Protein AF-A0A537CEQ5-F1 (afdb_monomer_lite)

Foldseek 3Di:
DDLCVPQDQWDQWDWEAFLQQKIKIKIWRQDDPVQSDFIWIWMWIGHHPPPDTDHIATAFTEDDPPGLHPQWHAAQAALQQQAGEHFHKEKYAQRAPDPQGRKMKIKTKIANFFQSVVDPVADSRRHNRGQWMFIWMWMDSPNRNDIDRIDTPDDTAHKHDWEWEAARHQRKIKIKTWTQVVPPVNQWIFIKIWIDNDSPPHTDIDTQDPDTARPVLDPVSDDPPPVPDDSVRGYHAWPFWYWYHYPQKIKTWTWGVPCVVVPDPDTDIDIGIDGD

Structure (mmCIF, N/CA/C/O backbone):
data_AF-A0A537CEQ5-F1
#
_entry.id   AF-A0A537CEQ5-F1
#
loop_
_atom_site.group_PDB
_atom_site.id
_atom_site.type_symbol
_atom_site.label_atom_id
_atom_site.label_alt_id
_atom_site.label_comp_id
_atom_site.label_asym_id
_atom_site.label_entity_id
_atom_site.label_seq_id
_atom_site.pdbx_PDB_ins_code
_atom_site.Cartn_x
_atom_site.Cartn_y
_atom_site.Cartn_z
_atom_site.occupancy
_atom_site.B_iso_or_equiv
_atom_site.auth_seq_id
_atom_site.auth_comp_id
_atom_site.auth_asym_id
_atom_site.auth_atom_id
_atom_site.pdbx_PDB_model_num
ATOM 1 N N . MET A 1 1 ? -19.804 18.584 8.313 1.00 72.69 1 MET A N 1
ATOM 2 C CA . MET A 1 1 ? -18.462 18.454 8.918 1.00 72.69 1 MET A CA 1
ATOM 3 C C . MET A 1 1 ? -17.566 17.787 7.891 1.00 72.69 1 MET A C 1
ATOM 5 O O . MET A 1 1 ? -18.024 16.829 7.283 1.00 72.69 1 MET A O 1
ATOM 9 N N . ALA A 1 2 ? -16.357 18.295 7.659 1.00 88.44 2 ALA A N 1
ATOM 10 C CA . ALA A 1 2 ? -15.367 17.596 6.839 1.00 88.44 2 ALA A CA 1
ATOM 11 C C . ALA A 1 2 ? -14.623 16.564 7.705 1.00 88.44 2 ALA A C 1
ATOM 13 O O . ALA A 1 2 ? -14.283 16.866 8.848 1.00 88.44 2 ALA A O 1
ATOM 14 N N . LEU A 1 3 ? -14.375 15.354 7.185 1.00 92.06 3 LEU A N 1
ATOM 15 C CA . LEU A 1 3 ? -13.620 14.316 7.909 1.00 92.06 3 LEU A CA 1
ATOM 16 C C . LEU A 1 3 ? -12.155 14.721 8.132 1.00 92.06 3 LEU A C 1
ATOM 18 O O . LEU A 1 3 ? -11.559 14.356 9.138 1.00 92.06 3 LEU A O 1
ATOM 22 N N . SER A 1 4 ? -11.603 15.528 7.235 1.00 92.50 4 SER A N 1
ATOM 23 C CA . SER A 1 4 ? -10.240 16.054 7.300 1.00 92.50 4 SER A CA 1
ATOM 24 C C . SER A 1 4 ? -10.013 17.114 8.384 1.00 92.50 4 SER A C 1
ATOM 26 O O . SER A 1 4 ? -8.874 17.479 8.653 1.00 92.50 4 SER A O 1
ATOM 28 N N . ASP A 1 5 ? -11.075 17.591 9.040 1.00 90.06 5 ASP A N 1
ATOM 29 C CA . ASP A 1 5 ? -11.011 18.699 9.997 1.00 90.06 5 ASP A CA 1
ATOM 30 C C . ASP A 1 5 ? -10.380 19.966 9.389 1.00 90.06 5 ASP A C 1
ATOM 32 O O . ASP A 1 5 ? -10.958 20.566 8.482 1.00 90.06 5 ASP A O 1
ATOM 36 N N . THR A 1 6 ? -9.198 20.352 9.868 1.00 90.69 6 THR A N 1
ATOM 37 C CA . THR A 1 6 ? -8.430 21.523 9.445 1.00 90.69 6 THR A CA 1
ATOM 38 C C . THR A 1 6 ? -7.381 21.212 8.379 1.00 90.69 6 THR A C 1
ATOM 40 O O . THR A 1 6 ? -6.677 22.130 7.964 1.00 90.69 6 THR A O 1
ATOM 43 N N . ASP A 1 7 ? -7.225 19.950 7.967 1.00 91.44 7 ASP A N 1
ATOM 44 C CA . ASP A 1 7 ? -6.226 19.570 6.965 1.00 91.44 7 ASP A CA 1
ATOM 45 C C . ASP A 1 7 ? -6.588 20.187 5.607 1.00 91.44 7 ASP A C 1
ATOM 47 O O . ASP A 1 7 ? -7.722 20.063 5.130 1.00 91.44 7 ASP A O 1
ATOM 51 N N . LEU A 1 8 ? -5.622 20.870 4.989 1.00 87.75 8 LEU A N 1
ATOM 52 C CA . LEU A 1 8 ? -5.856 21.705 3.805 1.00 87.75 8 LEU A CA 1
ATOM 53 C C . LEU A 1 8 ? -5.545 20.983 2.491 1.00 87.75 8 LEU A C 1
ATOM 55 O O . LEU A 1 8 ? -6.165 21.289 1.473 1.00 87.75 8 LEU A O 1
ATOM 59 N N . PHE A 1 9 ? -4.606 20.034 2.501 1.00 88.75 9 PHE A N 1
ATOM 60 C CA . PHE A 1 9 ? -4.109 19.360 1.298 1.00 88.75 9 PHE A CA 1
ATOM 61 C C . PHE A 1 9 ? -4.363 17.859 1.368 1.00 88.75 9 PHE A C 1
ATOM 63 O O . PHE A 1 9 ? -3.494 17.027 1.098 1.00 88.75 9 PHE A O 1
ATOM 70 N N . THR A 1 10 ? -5.588 17.510 1.751 1.00 91.44 10 THR A N 1
ATOM 71 C CA . THR A 1 10 ? -6.017 16.121 1.867 1.00 91.44 10 THR A CA 1
ATOM 72 C C . THR A 1 10 ? -6.247 15.482 0.513 1.00 91.44 10 THR A C 1
ATOM 74 O O . THR A 1 10 ? -7.015 16.003 -0.298 1.00 91.44 10 THR A O 1
ATOM 77 N N . ALA A 1 11 ? -5.659 14.310 0.305 1.00 90.50 11 ALA A N 1
ATOM 78 C CA . ALA A 1 11 ? -5.887 13.505 -0.884 1.00 90.50 11 ALA A CA 1
ATOM 79 C C . ALA A 1 11 ? -5.951 12.011 -0.544 1.00 90.50 11 ALA A C 1
ATOM 81 O O . ALA A 1 11 ? -5.622 11.590 0.568 1.00 90.50 11 ALA A O 1
ATOM 82 N N . PHE A 1 12 ? -6.384 11.228 -1.538 1.00 90.50 12 PHE A N 1
ATOM 83 C CA . PHE A 1 12 ? -6.379 9.763 -1.518 1.00 90.50 12 PHE A CA 1
ATOM 84 C C . PHE A 1 12 ? -7.118 9.161 -0.319 1.00 90.50 12 PHE A C 1
ATOM 86 O O . PHE A 1 12 ? -6.591 8.356 0.445 1.00 90.50 12 PHE A O 1
ATOM 93 N N . THR A 1 13 ? -8.365 9.589 -0.142 1.00 93.62 13 THR A N 1
ATOM 94 C CA . THR A 1 13 ? -9.219 9.082 0.926 1.00 93.62 13 THR A CA 1
ATOM 95 C C . THR A 1 13 ? -9.663 7.649 0.638 1.00 93.62 13 THR A C 1
ATOM 97 O O . THR A 1 13 ? -10.274 7.405 -0.402 1.00 93.62 13 THR A O 1
ATOM 100 N N . THR A 1 14 ? -9.440 6.715 1.567 1.00 92.25 14 THR A N 1
ATOM 101 C CA . THR A 1 14 ? -9.914 5.326 1.427 1.00 92.25 14 THR A CA 1
ATOM 102 C C . THR A 1 14 ? -10.797 4.922 2.613 1.00 92.25 14 THR A C 1
ATOM 104 O O . THR A 1 14 ? -10.313 4.906 3.752 1.00 92.25 14 THR A O 1
ATOM 107 N N . PRO A 1 15 ? -12.087 4.606 2.385 1.00 96.00 15 PRO A N 1
ATOM 108 C CA . PRO A 1 15 ? -12.964 4.061 3.413 1.00 96.00 15 PRO A CA 1
ATOM 109 C C . PRO A 1 15 ? -12.855 2.531 3.494 1.00 96.00 15 PRO A C 1
ATOM 111 O O . PRO A 1 15 ? -12.799 1.857 2.467 1.00 96.00 15 PRO A O 1
ATOM 114 N N . VAL A 1 16 ? -12.909 1.975 4.705 1.00 97.62 16 VAL A N 1
ATOM 115 C CA . VAL A 1 16 ? -13.061 0.531 4.958 1.00 97.62 16 VAL A CA 1
ATOM 116 C C . VAL A 1 16 ? -14.052 0.265 6.085 1.00 97.62 16 VAL A C 1
ATOM 118 O O . VAL A 1 16 ? -14.332 1.146 6.900 1.00 97.62 16 VAL A O 1
ATOM 121 N N . VAL A 1 17 ? -14.582 -0.958 6.135 1.00 97.69 17 VAL A N 1
ATOM 122 C CA . VAL A 1 17 ? -15.552 -1.401 7.143 1.00 97.69 17 VAL A CA 1
ATOM 123 C C . VAL A 1 17 ? -15.066 -2.711 7.762 1.00 97.69 17 VAL A C 1
ATOM 125 O O . VAL A 1 17 ? -14.673 -3.614 7.025 1.00 97.69 17 VAL A O 1
ATOM 128 N N . ASP A 1 18 ? -15.063 -2.813 9.093 1.00 96.62 18 ASP A N 1
ATOM 129 C CA . ASP A 1 18 ? -14.714 -4.065 9.785 1.00 96.62 18 ASP A CA 1
ATOM 130 C C . ASP A 1 18 ? -15.901 -5.045 9.867 1.00 96.62 18 ASP A C 1
ATOM 132 O O . ASP A 1 18 ? -17.033 -4.735 9.492 1.00 96.62 18 ASP A O 1
ATOM 136 N N . GLY A 1 19 ? -15.658 -6.244 10.410 1.00 95.31 19 GLY A N 1
ATOM 137 C CA . GLY A 1 19 ? -16.694 -7.272 10.571 1.00 95.31 19 GLY A CA 1
ATOM 138 C C . GLY A 1 19 ? -17.839 -6.893 11.525 1.00 95.31 19 GLY A C 1
ATOM 139 O O . GLY A 1 19 ? -18.879 -7.546 11.512 1.00 95.31 19 GLY A O 1
ATOM 140 N N . ASN A 1 20 ? -17.682 -5.835 12.329 1.00 95.38 20 ASN A N 1
ATOM 141 C CA . ASN A 1 20 ? -18.721 -5.313 13.222 1.00 95.38 20 ASN A CA 1
ATOM 142 C C . ASN A 1 20 ? -19.507 -4.150 12.592 1.00 95.38 20 ASN A C 1
ATOM 144 O O . ASN A 1 20 ? -20.414 -3.608 13.224 1.00 95.38 20 ASN A O 1
ATOM 148 N N . GLY A 1 21 ? -19.159 -3.746 11.368 1.00 96.81 21 GLY A N 1
ATOM 149 C CA . GLY A 1 21 ? -19.768 -2.625 10.662 1.00 96.81 21 GLY A CA 1
ATOM 150 C C . GLY A 1 21 ? -19.171 -1.258 11.004 1.00 96.81 21 GLY A C 1
ATOM 151 O O . GLY A 1 21 ? -19.681 -0.258 10.489 1.00 96.81 21 GLY A O 1
ATOM 152 N N . ASN A 1 22 ? -18.130 -1.184 11.848 1.00 97.50 22 ASN A N 1
ATOM 153 C CA . ASN A 1 22 ? -17.435 0.072 12.145 1.00 97.50 22 ASN A CA 1
ATOM 154 C C . ASN A 1 22 ? -16.788 0.604 10.867 1.00 97.50 22 ASN A C 1
ATOM 156 O O . ASN A 1 22 ? -16.200 -0.164 10.1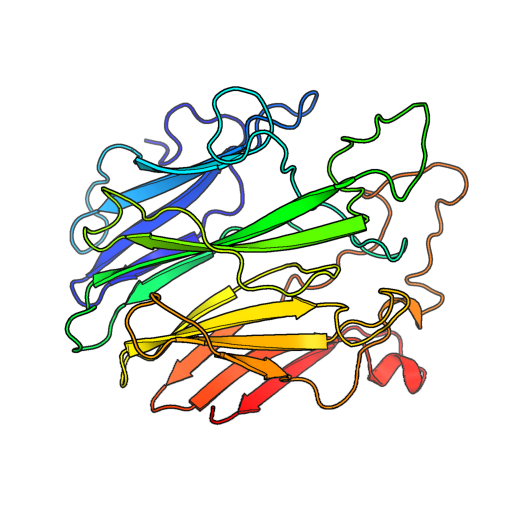06 1.00 97.50 22 ASN A O 1
ATOM 160 N N . VAL A 1 23 ? -16.871 1.914 10.645 1.00 98.19 23 VAL A N 1
ATOM 161 C CA . VAL A 1 23 ? -16.335 2.558 9.438 1.00 98.19 23 VAL A CA 1
ATOM 162 C C . VAL A 1 23 ? -15.042 3.281 9.776 1.00 98.19 23 VAL A C 1
ATOM 164 O O . VAL A 1 23 ? -14.983 4.034 10.747 1.00 98.19 23 VAL A O 1
ATOM 167 N N . TYR A 1 24 ? -14.026 3.105 8.942 1.00 98.25 24 TYR A N 1
ATOM 168 C CA . TYR A 1 24 ? -12.746 3.791 9.048 1.00 98.25 24 TYR A CA 1
ATOM 169 C C . TYR A 1 24 ? -12.479 4.545 7.763 1.00 98.25 24 TYR A C 1
ATOM 171 O O . TYR A 1 24 ? -12.644 3.999 6.677 1.00 98.25 24 TYR A O 1
ATOM 179 N N . VAL A 1 25 ? -12.063 5.798 7.879 1.00 97.31 25 VAL A N 1
ATOM 180 C CA . VAL A 1 25 ? -11.713 6.627 6.727 1.00 97.31 25 VAL A CA 1
ATOM 181 C C . VAL A 1 25 ? -10.307 7.147 6.938 1.00 97.31 25 VAL A C 1
ATOM 183 O O . VAL A 1 25 ? -10.067 7.856 7.915 1.00 97.31 25 VAL A O 1
ATOM 186 N N . THR A 1 26 ? -9.392 6.786 6.039 1.00 97.38 26 THR A N 1
ATOM 187 C CA . THR A 1 26 ? -8.017 7.301 6.038 1.00 97.38 26 THR A CA 1
ATOM 188 C C . THR A 1 26 ? -7.809 8.314 4.926 1.00 97.38 26 THR A C 1
ATOM 190 O O . THR A 1 26 ? -8.479 8.247 3.900 1.00 97.38 26 THR A O 1
ATOM 193 N N . TRP A 1 27 ? -6.877 9.237 5.125 1.00 96.38 27 TRP A N 1
ATOM 194 C CA . TRP A 1 27 ? -6.356 10.169 4.124 1.00 96.38 27 TRP A CA 1
ATOM 195 C C . TRP A 1 27 ? -4.920 10.544 4.497 1.00 96.38 27 TRP A C 1
ATOM 197 O O . TRP A 1 27 ? -4.486 10.273 5.618 1.00 96.38 27 TRP A O 1
ATOM 207 N N . CYS A 1 28 ? -4.199 11.209 3.596 1.00 94.88 28 CYS A N 1
ATOM 208 C CA . CYS A 1 28 ? -2.996 11.949 3.973 1.00 94.88 28 CYS A CA 1
ATOM 209 C C . CYS A 1 28 ? -3.164 13.429 3.632 1.00 94.88 28 CYS A C 1
ATOM 211 O O . CYS A 1 28 ? -3.748 13.773 2.603 1.00 94.88 28 CYS A O 1
ATOM 213 N N . ASP A 1 29 ? -2.679 14.291 4.521 1.00 92.94 29 ASP A N 1
ATOM 214 C CA . ASP A 1 29 ? -2.450 15.709 4.260 1.00 92.94 29 ASP A CA 1
ATOM 215 C C . ASP A 1 29 ? -1.027 15.863 3.721 1.00 92.94 29 ASP A C 1
ATOM 217 O O . ASP A 1 29 ? -0.075 15.515 4.421 1.00 92.94 29 ASP A O 1
ATOM 221 N N . TYR A 1 30 ? -0.881 16.313 2.474 1.00 86.94 30 TYR A N 1
ATOM 222 C CA . TYR A 1 30 ? 0.411 16.372 1.771 1.00 86.94 30 TYR A CA 1
ATOM 223 C C . TYR A 1 30 ? 1.180 17.680 2.012 1.00 86.94 30 TYR A C 1
ATOM 225 O O . TYR A 1 30 ? 2.223 17.909 1.400 1.00 86.94 30 TYR A O 1
ATOM 233 N N . GLY A 1 31 ? 0.687 18.544 2.904 1.00 78.69 31 GLY A N 1
ATOM 234 C CA . GLY A 1 31 ? 1.290 19.849 3.153 1.00 78.69 31 GLY A CA 1
ATOM 235 C C . GLY A 1 31 ? 1.144 20.799 1.958 1.00 78.69 31 GLY A C 1
ATOM 236 O O . GLY A 1 31 ? 0.390 20.552 1.021 1.00 78.69 31 GLY A O 1
ATOM 237 N N . THR A 1 32 ? 1.834 21.940 1.993 1.00 67.06 32 THR A N 1
ATOM 238 C CA . THR A 1 32 ? 1.615 23.004 0.996 1.00 67.06 32 THR A CA 1
ATOM 239 C C . THR A 1 32 ? 2.224 22.693 -0.371 1.00 67.06 32 THR A C 1
ATOM 241 O O . THR A 1 32 ? 3.236 22.006 -0.467 1.00 67.06 32 THR A O 1
ATOM 244 N N . PHE A 1 33 ? 1.677 23.296 -1.432 1.00 52.91 33 PHE A N 1
ATOM 245 C CA . PHE A 1 33 ? 2.196 23.140 -2.799 1.00 52.91 33 PHE A CA 1
ATOM 246 C C . PHE A 1 33 ? 3.650 23.622 -2.988 1.00 52.91 33 PHE A C 1
ATOM 248 O O . PHE A 1 33 ? 4.271 23.280 -3.991 1.00 52.91 33 PHE A O 1
ATOM 255 N N . THR A 1 34 ? 4.186 24.442 -2.073 1.00 56.00 34 THR A N 1
ATOM 256 C CA . THR A 1 34 ? 5.550 24.993 -2.158 1.00 56.00 34 THR A CA 1
ATOM 257 C C . THR A 1 34 ? 6.575 24.219 -1.337 1.00 56.00 34 THR A C 1
ATOM 259 O O . THR A 1 34 ? 7.755 24.267 -1.670 1.00 56.00 34 THR A O 1
ATOM 262 N N . SER A 1 35 ? 6.153 23.526 -0.275 1.00 58.97 35 SER A N 1
ATOM 263 C CA . SER A 1 35 ? 7.040 22.756 0.609 1.00 58.97 35 SER A CA 1
ATOM 264 C C . SER A 1 35 ? 6.849 21.242 0.513 1.00 58.97 35 SER A C 1
ATOM 266 O O . SER A 1 35 ? 7.726 20.513 0.961 1.00 58.97 35 SER A O 1
ATOM 268 N N . PHE A 1 36 ? 5.710 20.780 -0.023 1.00 64.88 36 PHE A N 1
ATOM 269 C CA . PHE A 1 36 ? 5.270 19.379 -0.103 1.00 64.88 36 PHE A CA 1
ATOM 270 C C . PHE A 1 36 ? 5.364 18.575 1.207 1.00 64.88 36 PHE A C 1
ATOM 272 O O . PHE A 1 36 ? 5.368 17.348 1.179 1.00 64.88 36 PHE A O 1
ATOM 279 N N . GLY A 1 37 ? 5.404 19.247 2.360 1.00 70.38 37 GLY A N 1
ATOM 280 C CA . GLY A 1 37 ? 5.473 18.603 3.668 1.00 70.38 37 GLY A CA 1
ATOM 281 C C . GLY A 1 37 ? 5.233 19.565 4.840 1.00 70.38 37 GLY A C 1
ATOM 282 O O . GLY A 1 37 ? 5.187 20.788 4.625 1.00 70.38 37 GLY A O 1
ATOM 283 N N . PRO A 1 38 ? 5.083 19.033 6.073 1.00 86.06 38 PRO A N 1
ATOM 284 C CA . PRO A 1 38 ? 5.117 17.605 6.417 1.00 86.06 38 PRO A CA 1
ATOM 285 C C . PRO A 1 38 ? 3.890 16.832 5.929 1.00 86.06 38 PRO A C 1
ATOM 287 O O . PRO A 1 38 ? 2.782 17.362 5.924 1.00 86.06 38 PRO A O 1
ATOM 290 N N . VAL A 1 39 ? 4.091 15.567 5.551 1.00 91.06 39 VAL A N 1
ATOM 291 C CA . VAL A 1 39 ? 2.999 14.668 5.164 1.00 91.06 39 VAL A CA 1
ATOM 292 C C . VAL A 1 39 ? 2.509 13.942 6.399 1.00 91.06 39 VAL A C 1
ATOM 294 O O . VAL A 1 39 ? 3.301 13.348 7.131 1.00 91.06 39 VAL A O 1
ATOM 297 N N . THR A 1 40 ? 1.201 13.968 6.635 1.00 94.62 40 THR A N 1
ATOM 298 C CA . THR A 1 40 ? 0.592 13.266 7.769 1.00 94.62 40 THR A CA 1
ATOM 299 C C . THR A 1 40 ? -0.598 12.446 7.304 1.00 94.62 40 THR A C 1
ATOM 301 O O . THR A 1 40 ? -1.609 12.997 6.873 1.00 94.62 40 THR A O 1
ATOM 304 N N . CYS A 1 41 ? -0.494 11.127 7.429 1.00 97.12 41 CYS A N 1
ATOM 305 C CA . CYS A 1 41 ? -1.579 10.196 7.160 1.00 97.12 41 CYS A CA 1
ATOM 306 C C . CYS A 1 41 ? -2.385 9.959 8.433 1.00 97.12 41 CYS A C 1
ATOM 308 O O . CYS A 1 41 ? -1.815 9.720 9.500 1.00 97.12 41 CYS A O 1
ATOM 310 N N . LYS A 1 42 ? -3.709 10.055 8.337 1.00 97.75 42 LYS A N 1
ATOM 311 C CA . LYS A 1 42 ? -4.629 10.027 9.476 1.00 97.75 42 LYS A CA 1
ATOM 312 C C . LYS A 1 42 ? -5.806 9.112 9.197 1.00 97.75 42 LYS A C 1
ATOM 314 O O . LYS A 1 42 ? -6.190 8.931 8.048 1.00 97.75 42 LYS A O 1
ATOM 319 N N . VAL A 1 43 ? -6.409 8.598 10.263 1.00 98.06 43 VAL A N 1
ATOM 320 C CA . VAL A 1 43 ? -7.655 7.829 10.232 1.00 98.06 43 VAL A CA 1
ATOM 321 C C . VAL A 1 43 ? -8.694 8.466 11.148 1.00 98.06 43 VAL A C 1
ATOM 323 O O . VAL A 1 43 ? -8.371 8.965 12.226 1.00 98.06 43 VAL A O 1
ATOM 326 N N . ARG A 1 44 ? -9.965 8.393 10.757 1.00 96.94 44 ARG A N 1
ATOM 327 C CA . ARG A 1 44 ? -11.103 8.515 11.675 1.00 96.94 44 ARG A CA 1
ATOM 328 C C . ARG A 1 44 ? -11.877 7.217 11.718 1.00 96.94 44 ARG A C 1
ATOM 330 O O . ARG A 1 44 ? -12.077 6.583 10.685 1.00 96.94 44 ARG A O 1
ATOM 337 N N . SER A 1 45 ? -12.362 6.880 12.904 1.00 96.94 45 SER A N 1
ATOM 338 C CA . SER A 1 45 ? -13.254 5.752 13.133 1.00 96.94 45 SER A CA 1
ATOM 339 C C . SER A 1 45 ? -14.673 6.229 13.433 1.00 96.94 45 SER A C 1
ATOM 341 O O . SER A 1 45 ? -14.898 7.320 13.969 1.00 96.94 45 SER A O 1
ATOM 343 N N . SER A 1 46 ? -15.634 5.392 13.070 1.00 97.25 46 SER A N 1
ATOM 344 C CA . SER A 1 46 ? -17.053 5.561 13.333 1.00 97.25 46 SER A CA 1
ATOM 345 C C . SER A 1 46 ? -17.636 4.259 13.880 1.00 97.25 46 SER A C 1
ATOM 347 O O . SER A 1 46 ? -17.231 3.186 13.418 1.00 97.25 46 SER A O 1
ATOM 349 N N . PRO A 1 47 ? -18.599 4.324 14.820 1.00 95.81 47 PRO A N 1
ATOM 350 C CA . PRO A 1 47 ? -19.424 3.174 15.177 1.00 95.81 47 PRO A CA 1
ATOM 351 C C . PRO A 1 47 ? -20.150 2.573 13.959 1.00 95.81 47 PRO A C 1
ATOM 353 O O . PRO A 1 47 ? -20.144 3.164 12.870 1.00 95.81 47 PRO A O 1
ATOM 356 N N . PRO A 1 48 ? -20.828 1.422 14.130 1.00 97.06 48 PRO A N 1
ATOM 357 C CA . PRO A 1 48 ? -21.442 0.732 13.013 1.00 97.06 48 PRO A CA 1
ATOM 358 C C . PRO A 1 48 ? -22.391 1.610 12.195 1.00 97.06 48 PRO A C 1
ATOM 360 O O . PRO A 1 48 ? -23.258 2.291 12.744 1.00 97.06 48 PRO A O 1
ATOM 363 N N . GLY A 1 49 ? -22.211 1.595 10.873 1.00 94.50 49 GLY A N 1
ATOM 364 C CA . GLY A 1 49 ? -23.048 2.348 9.933 1.00 94.50 49 GLY A CA 1
ATOM 365 C C . GLY A 1 49 ? -22.626 3.799 9.676 1.00 94.50 49 GLY A C 1
ATOM 366 O O . GLY A 1 49 ? -23.330 4.499 8.953 1.00 94.50 49 GLY A O 1
ATOM 367 N N . GLY A 1 50 ? -21.496 4.270 10.216 1.00 94.50 50 GLY A N 1
ATOM 368 C CA . GLY A 1 50 ? -20.939 5.573 9.824 1.00 94.50 50 GLY A CA 1
ATOM 369 C C . GLY A 1 50 ? -21.677 6.785 10.408 1.00 94.50 50 GLY A C 1
ATOM 370 O O . GLY A 1 50 ? -21.572 7.884 9.865 1.00 94.50 50 GLY A O 1
ATOM 371 N N . ALA A 1 51 ? -22.458 6.599 11.479 1.00 91.12 51 ALA A N 1
ATOM 372 C CA . ALA A 1 51 ? -23.375 7.618 12.004 1.00 91.12 51 ALA A CA 1
ATOM 373 C C . ALA A 1 51 ? -22.668 8.847 12.609 1.00 91.12 51 ALA A C 1
ATOM 375 O O . ALA A 1 51 ? -23.211 9.952 12.594 1.00 91.12 51 ALA A O 1
ATOM 376 N N . SER A 1 52 ? -21.466 8.6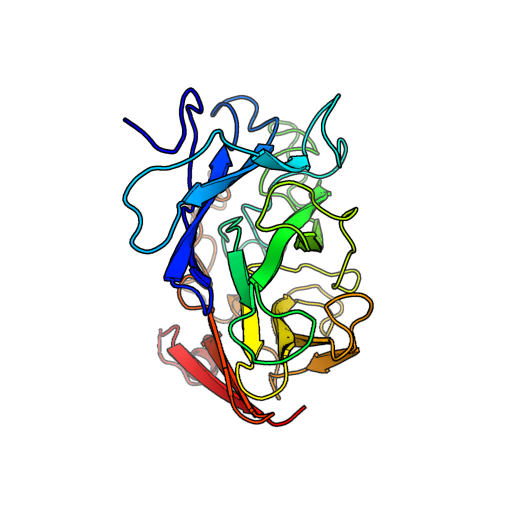66 13.158 1.00 94.19 52 SER A N 1
ATOM 377 C CA . SER A 1 52 ? -20.647 9.745 13.721 1.00 94.19 52 SER A CA 1
ATOM 378 C C . SER A 1 52 ? -19.169 9.371 13.709 1.00 94.19 52 SER A C 1
ATOM 380 O O . SER A 1 52 ? -18.823 8.217 13.937 1.00 94.19 52 SER A O 1
ATOM 382 N N . PHE A 1 53 ? -18.283 10.331 13.454 1.00 95.62 53 PHE A N 1
ATOM 383 C CA . PHE A 1 53 ? -16.841 10.085 13.428 1.00 95.62 53 PHE A CA 1
ATOM 384 C C . PHE A 1 53 ? -16.160 10.709 14.643 1.00 95.62 53 PHE A C 1
ATOM 386 O O . PHE A 1 53 ? -16.424 11.865 14.981 1.00 95.62 53 PHE A O 1
ATOM 393 N N . GLY A 1 54 ? -15.262 9.946 15.269 1.00 94.44 54 GLY A N 1
ATOM 394 C CA . GLY A 1 54 ? -14.384 10.436 16.329 1.00 94.44 54 GLY A CA 1
ATOM 395 C C . GLY A 1 54 ? -13.355 11.463 15.828 1.00 94.44 54 GLY A C 1
ATOM 396 O O . GLY A 1 54 ? -13.361 11.831 14.643 1.00 94.44 54 GLY A O 1
ATOM 397 N N . PRO A 1 55 ? -12.466 11.948 16.716 1.00 95.06 55 PRO A N 1
ATOM 398 C CA . PRO A 1 55 ? -11.345 12.793 16.313 1.00 95.06 55 PRO A CA 1
ATOM 399 C C . PRO A 1 55 ? -10.386 12.035 15.374 1.00 95.06 55 PRO A C 1
ATOM 401 O O . PRO A 1 55 ? -10.357 10.801 15.393 1.00 95.06 55 PRO A O 1
ATOM 404 N N . PRO A 1 56 ? -9.607 12.747 14.540 1.00 95.88 56 PRO A N 1
ATOM 405 C CA . PRO A 1 56 ? -8.595 12.120 13.702 1.00 95.88 56 PRO A CA 1
ATOM 406 C C . PRO A 1 56 ? -7.418 11.615 14.547 1.00 95.88 56 PRO A C 1
ATOM 408 O O . PRO A 1 56 ? -6.925 12.336 15.413 1.00 95.88 56 PRO A O 1
ATOM 411 N N . ASN A 1 57 ? -6.932 10.411 14.249 1.00 97.12 57 ASN A N 1
ATOM 412 C CA . ASN A 1 57 ? -5.697 9.859 14.806 1.00 97.12 57 ASN A CA 1
ATOM 413 C C . ASN A 1 57 ? -4.626 9.788 13.717 1.00 97.12 57 ASN A C 1
ATOM 415 O O . ASN A 1 57 ? -4.909 9.375 12.591 1.00 97.12 57 ASN A O 1
ATOM 41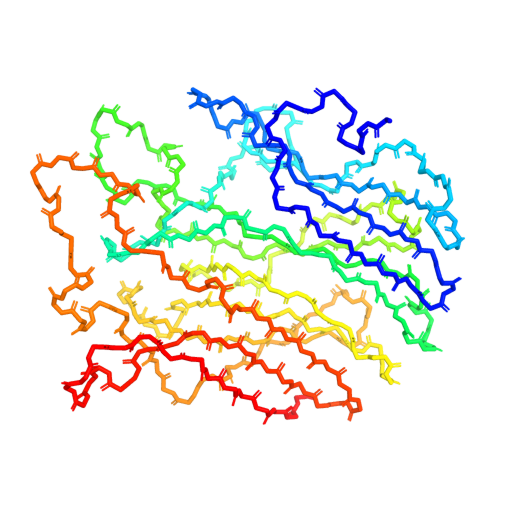9 N N . THR A 1 58 ? -3.394 10.166 14.050 1.00 97.31 58 THR A N 1
ATOM 420 C CA . THR A 1 58 ? -2.254 10.051 13.133 1.00 97.31 58 THR A CA 1
ATOM 421 C C . THR A 1 58 ? -1.808 8.595 13.019 1.00 97.31 58 THR A C 1
ATOM 423 O O . THR A 1 58 ? -1.551 7.943 14.026 1.00 97.31 58 THR A O 1
ATOM 426 N N . ILE A 1 59 ? -1.694 8.115 11.782 1.00 98.25 59 ILE A N 1
ATOM 427 C CA . ILE A 1 59 ? -1.169 6.794 11.425 1.00 98.25 59 ILE A CA 1
ATOM 428 C C . ILE A 1 59 ? 0.355 6.856 11.301 1.00 98.25 59 ILE A C 1
ATOM 430 O O . ILE A 1 59 ? 1.080 6.090 11.927 1.00 98.25 59 ILE A O 1
ATOM 434 N N . LEU A 1 60 ? 0.835 7.779 10.465 1.00 96.75 60 LEU A N 1
ATOM 435 C CA . LEU A 1 60 ? 2.240 7.937 10.108 1.00 96.75 60 LEU A CA 1
ATOM 436 C C . LEU A 1 60 ? 2.474 9.364 9.605 1.00 96.75 60 LEU A C 1
ATOM 438 O O . LEU A 1 60 ? 1.603 9.936 8.946 1.00 96.75 60 LEU A O 1
ATOM 442 N N . SER A 1 61 ? 3.651 9.927 9.872 1.00 95.12 61 SER A N 1
ATOM 443 C CA . SER A 1 61 ? 4.090 11.180 9.257 1.00 95.12 61 SER A CA 1
ATOM 444 C C . SER A 1 61 ? 5.518 11.090 8.735 1.00 95.12 61 SER A C 1
ATOM 446 O O . SER A 1 61 ? 6.355 10.380 9.291 1.00 95.12 61 SER A O 1
ATOM 448 N N . PHE A 1 62 ? 5.807 11.819 7.665 1.00 91.94 62 PHE A N 1
ATOM 449 C CA . PHE A 1 62 ? 7.132 11.865 7.055 1.00 91.94 62 PHE A CA 1
ATOM 450 C C . PHE A 1 62 ? 7.360 13.200 6.345 1.00 91.94 62 PHE A C 1
ATOM 452 O O . PHE A 1 62 ? 6.437 14.007 6.215 1.00 91.94 62 PHE A O 1
ATOM 459 N N . MET A 1 63 ? 8.593 13.420 5.896 1.00 86.62 63 MET A N 1
ATOM 460 C CA . MET A 1 63 ? 9.082 14.653 5.284 1.00 86.62 63 MET A CA 1
ATOM 461 C C . MET A 1 63 ? 9.160 15.836 6.257 1.00 86.62 63 MET A C 1
ATOM 463 O O . MET A 1 63 ? 8.217 16.605 6.427 1.00 86.62 63 MET A O 1
ATOM 467 N N . GLY A 1 64 ? 10.340 16.029 6.851 1.00 85.50 64 GLY A N 1
ATOM 468 C CA . GLY A 1 64 ? 10.659 17.207 7.657 1.00 85.50 64 GLY A CA 1
ATOM 469 C C . GLY A 1 64 ? 10.704 16.958 9.164 1.00 85.50 64 GLY A C 1
ATOM 470 O O . GLY A 1 64 ? 10.254 15.936 9.687 1.00 85.50 64 GLY A O 1
ATOM 471 N N . GLN A 1 65 ? 11.302 17.912 9.877 1.00 86.19 65 GLN A N 1
ATOM 472 C CA . GLN A 1 65 ? 11.545 17.822 11.315 1.00 86.19 65 GLN A CA 1
ATOM 473 C C . GLN A 1 65 ? 10.242 17.618 12.104 1.00 86.19 65 GLN A C 1
ATOM 475 O O . GLN A 1 65 ? 9.245 18.293 11.866 1.00 86.19 65 GLN A O 1
ATOM 480 N N . GLY A 1 66 ? 10.273 16.709 13.083 1.00 87.88 66 GLY A N 1
ATOM 481 C CA . GLY A 1 66 ? 9.124 16.416 13.948 1.00 87.88 66 GLY A CA 1
ATOM 482 C C . GLY A 1 66 ? 8.145 15.381 13.385 1.00 87.88 66 GLY A C 1
ATOM 483 O O . GLY A 1 66 ? 7.178 15.046 14.064 1.00 87.88 66 GLY A O 1
ATOM 484 N N . THR A 1 67 ? 8.396 14.850 12.186 1.00 92.25 67 THR A N 1
ATOM 485 C CA . THR A 1 67 ? 7.654 13.705 11.638 1.00 92.25 67 THR A CA 1
ATOM 486 C C . THR A 1 67 ? 8.267 12.367 12.072 1.00 92.25 67 THR A C 1
ATOM 488 O O . THR A 1 67 ? 9.396 12.330 12.566 1.00 92.25 67 THR A O 1
ATOM 491 N N . THR A 1 68 ? 7.531 11.259 11.912 1.00 94.88 68 THR A N 1
ATOM 492 C CA . THR A 1 68 ? 8.025 9.905 12.232 1.00 94.88 68 THR A CA 1
ATOM 493 C C . THR A 1 68 ? 9.234 9.523 11.375 1.00 94.88 68 THR A C 1
ATOM 495 O O . THR A 1 68 ? 10.173 8.917 11.887 1.00 94.88 68 THR A O 1
ATOM 498 N N . LEU A 1 69 ? 9.222 9.892 10.091 1.00 93.69 69 LEU A N 1
ATOM 499 C CA . LEU A 1 69 ? 10.296 9.622 9.131 1.00 93.69 69 LEU A CA 1
ATOM 500 C C . LEU A 1 69 ? 10.772 10.945 8.496 1.00 93.69 69 LEU A C 1
ATOM 502 O O . LEU A 1 69 ? 10.370 11.289 7.383 1.00 93.69 69 LEU A O 1
ATOM 506 N N . PRO A 1 70 ? 11.611 11.728 9.199 1.00 90.12 70 PRO A N 1
ATOM 507 C CA . PRO A 1 70 ? 11.940 13.099 8.801 1.00 90.12 70 PRO A CA 1
ATOM 508 C C . PRO A 1 70 ? 12.775 13.211 7.524 1.00 90.12 70 PRO A C 1
ATOM 510 O O . PRO A 1 70 ? 12.789 14.281 6.916 1.00 90.12 70 PRO A O 1
ATOM 513 N N . TYR A 1 71 ? 13.456 12.133 7.132 1.00 87.88 71 TYR A N 1
ATOM 514 C CA . TYR A 1 71 ? 14.336 12.085 5.961 1.00 87.88 71 TYR A CA 1
ATOM 515 C C . TYR A 1 71 ? 13.678 11.460 4.726 1.00 87.88 71 TYR A C 1
ATOM 517 O O . TYR A 1 71 ? 14.232 11.561 3.635 1.00 87.88 71 TYR A O 1
ATOM 525 N N . ASP A 1 72 ? 12.506 10.846 4.890 1.00 89.31 72 ASP A N 1
ATOM 526 C CA . ASP A 1 72 ? 11.766 10.252 3.783 1.00 89.31 72 ASP A CA 1
ATOM 527 C C . ASP A 1 72 ? 10.819 11.289 3.168 1.00 89.31 72 ASP A C 1
ATOM 529 O O . ASP A 1 72 ? 10.272 12.146 3.866 1.00 89.31 72 ASP A O 1
ATOM 533 N N . THR A 1 73 ? 10.605 11.217 1.855 1.00 86.25 73 THR A N 1
ATOM 534 C CA . THR A 1 73 ? 9.778 12.173 1.096 1.00 86.25 73 THR A CA 1
ATOM 535 C C . THR A 1 73 ? 8.671 11.460 0.305 1.00 86.25 73 THR A C 1
ATOM 537 O O . THR A 1 73 ? 8.538 10.238 0.360 1.00 86.25 73 THR A O 1
ATOM 540 N N . ILE A 1 74 ? 7.811 12.193 -0.409 1.00 84.19 74 ILE A N 1
ATOM 541 C CA . ILE A 1 74 ? 6.735 11.590 -1.217 1.00 84.19 74 ILE A CA 1
ATOM 542 C C . ILE A 1 74 ? 7.260 11.051 -2.545 1.00 84.19 74 ILE A C 1
ATOM 544 O O . ILE A 1 74 ? 8.136 11.630 -3.190 1.00 84.19 74 ILE A O 1
ATOM 548 N N . THR A 1 75 ? 6.651 9.962 -3.001 1.00 82.69 75 THR A N 1
ATOM 549 C CA . THR A 1 75 ? 6.894 9.372 -4.316 1.00 82.69 75 THR A CA 1
ATOM 550 C C . THR A 1 75 ? 5.887 9.920 -5.335 1.00 82.69 75 THR A C 1
ATOM 552 O O . THR A 1 75 ? 4.725 9.515 -5.341 1.00 82.69 75 THR A O 1
ATOM 555 N N . LEU A 1 76 ? 6.314 10.839 -6.204 1.00 73.88 76 LEU A N 1
ATOM 556 C CA . LEU A 1 76 ? 5.499 11.344 -7.330 1.00 73.88 76 LEU A CA 1
ATOM 557 C C . LEU A 1 76 ? 5.925 10.791 -8.705 1.00 73.88 76 LEU A C 1
ATOM 559 O O . LEU A 1 76 ? 5.166 10.886 -9.666 1.00 73.88 76 LEU A O 1
ATOM 563 N N . GLY A 1 77 ? 7.106 10.177 -8.807 1.00 63.72 77 GLY A N 1
ATOM 564 C CA . GLY A 1 77 ? 7.674 9.686 -10.064 1.00 63.72 77 GLY A CA 1
ATOM 565 C C . GLY A 1 77 ? 8.446 8.384 -9.882 1.00 63.72 77 GLY A C 1
ATOM 566 O O . GLY A 1 77 ? 8.921 8.091 -8.782 1.00 63.72 77 GLY A O 1
ATOM 567 N N . PHE A 1 78 ? 8.530 7.593 -10.954 1.00 62.03 78 PHE A N 1
ATOM 568 C CA . PHE A 1 78 ? 9.470 6.476 -11.061 1.00 62.03 78 PHE A CA 1
ATOM 569 C C . PHE A 1 78 ? 10.852 6.983 -11.479 1.00 62.03 78 PHE A C 1
ATOM 571 O O . PHE A 1 78 ? 10.961 7.954 -12.225 1.00 62.03 78 PHE A O 1
ATOM 578 N N . ALA A 1 79 ? 11.905 6.269 -11.075 1.00 51.97 79 ALA A N 1
ATOM 579 C CA . ALA A 1 79 ? 13.276 6.530 -11.516 1.00 51.97 79 ALA A CA 1
ATOM 580 C C . ALA A 1 79 ? 13.529 6.215 -13.008 1.00 51.97 79 ALA A C 1
ATOM 582 O O . ALA A 1 79 ? 14.676 6.219 -13.425 1.00 51.97 79 ALA A O 1
ATOM 583 N N . THR A 1 80 ? 12.506 5.894 -13.809 1.00 54.34 80 THR A N 1
ATOM 584 C CA . THR A 1 80 ? 12.659 5.480 -15.219 1.00 54.34 80 THR A CA 1
ATOM 585 C C . THR A 1 80 ? 12.352 6.592 -16.218 1.00 54.34 80 THR A C 1
ATOM 587 O O . THR A 1 80 ? 12.222 6.337 -17.400 1.00 54.34 80 THR A O 1
ATOM 590 N N . GLU A 1 81 ? 12.215 7.844 -15.774 1.00 55.56 81 GLU A N 1
ATOM 591 C CA . GLU A 1 81 ? 12.014 9.029 -16.640 1.00 55.56 81 GLU A CA 1
ATOM 592 C C . GLU A 1 81 ? 10.721 9.086 -17.467 1.00 55.56 81 GLU A C 1
ATOM 594 O O . GLU A 1 81 ? 10.436 10.140 -18.038 1.00 55.56 81 GLU A O 1
ATOM 599 N N . GLN A 1 82 ? 9.900 8.034 -17.510 1.00 61.25 82 GLN A N 1
ATOM 600 C CA . GLN A 1 82 ? 8.753 7.999 -18.427 1.00 61.25 82 GLN A CA 1
ATOM 601 C C . GLN A 1 82 ? 7.386 7.960 -17.749 1.00 61.25 82 GLN A C 1
ATOM 603 O O . GLN A 1 82 ? 6.384 8.187 -18.422 1.00 61.25 82 GLN A O 1
ATOM 608 N N . PHE A 1 83 ? 7.312 7.761 -16.426 1.00 67.56 83 PHE A N 1
ATOM 609 C CA . PHE A 1 83 ? 6.021 7.647 -15.742 1.00 67.56 83 PHE A CA 1
ATOM 610 C C . PHE A 1 83 ? 5.965 8.307 -14.372 1.00 67.56 83 PHE A C 1
ATOM 612 O O . PHE A 1 83 ? 6.888 8.223 -13.555 1.00 67.56 83 PHE A O 1
ATOM 619 N N . ARG A 1 84 ? 4.806 8.905 -14.086 1.00 73.88 84 ARG A N 1
ATOM 620 C CA . ARG A 1 84 ? 4.442 9.360 -12.742 1.00 73.88 84 ARG A CA 1
ATOM 621 C C . ARG A 1 84 ? 3.583 8.336 -12.019 1.00 73.88 84 ARG A C 1
ATOM 623 O O . ARG A 1 84 ? 2.809 7.597 -12.629 1.00 73.88 84 ARG A O 1
ATOM 630 N N . THR A 1 85 ? 3.686 8.355 -10.697 1.00 78.81 85 THR A N 1
ATOM 631 C CA . THR A 1 85 ? 2.900 7.527 -9.781 1.00 78.81 85 THR A CA 1
ATOM 632 C C . THR A 1 85 ? 2.300 8.402 -8.687 1.00 78.81 85 THR A C 1
ATOM 634 O O . THR A 1 85 ? 2.853 9.441 -8.334 1.00 78.81 85 THR A O 1
ATOM 637 N N . ALA A 1 86 ? 1.159 7.994 -8.144 1.00 78.75 86 ALA A N 1
ATOM 638 C CA . ALA A 1 86 ? 0.570 8.643 -6.986 1.00 78.75 86 ALA A CA 1
ATOM 639 C C . ALA A 1 86 ? 1.066 7.984 -5.687 1.00 78.75 86 ALA A C 1
ATOM 641 O O . ALA A 1 86 ? 1.069 6.758 -5.567 1.00 78.75 86 ALA A O 1
ATOM 642 N N . SER A 1 87 ? 1.436 8.794 -4.690 1.00 85.12 87 SER A N 1
ATOM 643 C CA . SER A 1 87 ? 1.697 8.331 -3.316 1.00 85.12 87 SER A CA 1
ATOM 644 C C . SER A 1 87 ? 0.387 8.016 -2.599 1.00 85.12 87 SER A C 1
ATOM 646 O O . SER A 1 87 ? -0.068 8.822 -1.798 1.00 85.12 87 SER A O 1
ATOM 648 N N . VAL A 1 88 ? -0.255 6.894 -2.919 1.00 88.81 88 VAL A N 1
ATOM 649 C CA . VAL A 1 88 ? -1.589 6.544 -2.410 1.00 88.81 88 VAL A CA 1
ATOM 650 C C . VAL A 1 88 ? -1.481 5.728 -1.110 1.00 88.81 88 VAL A C 1
ATOM 652 O O . VAL A 1 88 ? -0.919 4.632 -1.146 1.00 88.81 88 VAL A O 1
ATOM 655 N N . PRO A 1 89 ? -2.020 6.203 0.030 1.00 94.06 89 PRO A N 1
ATOM 656 C CA . PRO A 1 89 ? -2.230 5.373 1.210 1.00 94.06 89 PRO A CA 1
ATOM 657 C C . PRO A 1 89 ? -3.349 4.355 0.986 1.00 94.06 89 PRO A C 1
ATOM 659 O O . PRO A 1 89 ? -4.390 4.679 0.417 1.00 94.06 89 PRO A O 1
ATOM 662 N N . TRP A 1 90 ? -3.187 3.159 1.544 1.00 96.69 90 TRP A N 1
ATOM 663 C CA . TRP A 1 90 ? -4.253 2.164 1.614 1.00 96.69 90 TRP A CA 1
ATOM 664 C C . TRP A 1 90 ? -4.421 1.630 3.025 1.00 96.69 90 TRP A C 1
ATOM 666 O O . TRP A 1 90 ? -3.450 1.416 3.750 1.00 96.69 90 TRP A O 1
ATOM 676 N N . LEU A 1 91 ? -5.676 1.390 3.389 1.00 98.25 91 LEU A N 1
ATOM 677 C CA . LEU A 1 91 ? -6.093 0.808 4.655 1.00 98.25 91 LEU A CA 1
ATOM 678 C C . LEU A 1 91 ? -6.896 -0.463 4.372 1.00 98.25 91 LEU A C 1
ATOM 680 O O . LEU A 1 91 ? -7.714 -0.477 3.458 1.00 98.25 91 LEU A O 1
ATOM 684 N N . ALA A 1 92 ? -6.706 -1.495 5.185 1.00 98.31 92 ALA A N 1
ATOM 685 C CA . ALA A 1 92 ? -7.576 -2.661 5.257 1.00 98.31 92 ALA A CA 1
ATOM 686 C C . ALA A 1 92 ? -8.038 -2.870 6.702 1.00 98.31 92 ALA A C 1
ATOM 688 O O . ALA A 1 92 ? -7.278 -2.628 7.639 1.00 98.31 92 ALA A O 1
ATOM 689 N N . ALA A 1 93 ? -9.273 -3.337 6.870 1.00 98.19 93 ALA A N 1
ATOM 690 C CA . ALA A 1 93 ? -9.784 -3.826 8.144 1.00 98.19 93 ALA A CA 1
ATOM 691 C C . ALA A 1 93 ? -9.820 -5.357 8.116 1.00 98.19 93 ALA A C 1
ATOM 693 O O . ALA A 1 93 ? -10.296 -5.950 7.145 1.00 98.19 93 ALA A O 1
ATOM 694 N N . ASP A 1 94 ? -9.333 -5.999 9.176 1.00 98.25 94 ASP A N 1
ATOM 695 C CA . ASP A 1 94 ? -9.450 -7.442 9.335 1.00 98.25 94 ASP A CA 1
ATOM 696 C C . ASP A 1 94 ? -10.912 -7.812 9.610 1.00 98.25 94 ASP A C 1
ATOM 698 O O . ASP A 1 94 ? -11.464 -7.534 10.678 1.00 98.25 94 ASP A O 1
ATOM 702 N N . THR A 1 95 ? -11.550 -8.425 8.618 1.00 97.69 95 THR A N 1
ATOM 703 C CA . THR A 1 95 ? -12.931 -8.922 8.694 1.00 97.69 95 THR A CA 1
ATOM 704 C C . THR A 1 95 ? -12.993 -10.423 8.971 1.00 97.69 95 THR A C 1
ATOM 706 O O . THR A 1 95 ? -14.073 -11.013 8.925 1.00 97.69 95 THR A O 1
ATOM 709 N N . SER A 1 96 ? -11.849 -11.055 9.253 1.00 96.94 96 SER A N 1
ATOM 710 C CA . SER A 1 96 ? -11.793 -12.473 9.586 1.00 96.94 96 SER A CA 1
ATOM 711 C C . SER A 1 96 ? -12.392 -12.773 10.958 1.00 96.94 96 SER A C 1
ATOM 713 O O . SER A 1 96 ? -12.689 -11.883 11.752 1.00 96.94 96 SER A O 1
ATOM 715 N N . SER A 1 97 ? -12.555 -14.060 11.260 1.00 93.25 97 SER A N 1
ATOM 716 C CA . SER A 1 97 ? -12.947 -14.544 12.590 1.00 93.25 97 SER A CA 1
ATOM 717 C C . SER A 1 97 ? -11.746 -14.944 13.458 1.00 93.25 97 SER A C 1
ATOM 719 O O . SER A 1 97 ? -11.894 -15.732 14.394 1.00 93.25 97 SER A O 1
ATOM 721 N N . THR A 1 98 ? -10.539 -14.493 13.109 1.00 92.44 98 THR A N 1
ATOM 722 C CA . THR A 1 98 ? -9.307 -14.812 13.845 1.00 92.44 98 THR A CA 1
ATOM 723 C C . THR A 1 98 ? -9.102 -13.846 15.024 1.00 92.44 98 THR A C 1
ATOM 725 O O . THR A 1 98 ? -9.822 -12.854 15.137 1.00 92.44 98 THR A O 1
ATOM 728 N N . PRO A 1 99 ? -8.124 -14.078 15.924 1.00 92.94 99 PRO A N 1
ATOM 729 C CA . PRO A 1 99 ? -7.842 -13.146 17.017 1.00 92.94 99 PRO A CA 1
ATOM 730 C C . PRO A 1 99 ? -7.447 -11.724 16.584 1.00 92.94 99 PRO A C 1
ATOM 732 O O . PRO A 1 99 ? -7.482 -10.827 17.420 1.00 92.94 99 PRO A O 1
ATOM 735 N N . SER A 1 100 ? -7.067 -11.506 15.319 1.00 94.31 100 SER A N 1
ATOM 736 C CA . SER A 1 100 ? -6.780 -10.176 14.768 1.00 94.31 100 SER A CA 1
ATOM 737 C C . SER A 1 100 ? -8.008 -9.459 14.197 1.00 94.31 100 SER A C 1
ATOM 739 O O . SER A 1 100 ? -7.870 -8.345 13.699 1.00 94.31 100 SER A O 1
ATOM 741 N N . ALA A 1 101 ? -9.206 -10.046 14.287 1.00 95.38 101 ALA A N 1
ATOM 742 C CA . ALA A 1 101 ? -10.442 -9.430 13.814 1.00 95.38 101 ALA A CA 1
ATOM 743 C C . ALA A 1 101 ? -10.621 -7.995 14.345 1.00 95.38 101 ALA A C 1
ATOM 745 O O . ALA A 1 101 ? -10.540 -7.739 15.548 1.00 95.38 101 ALA A O 1
ATOM 746 N N . GLY A 1 102 ? -10.907 -7.055 13.443 1.00 96.12 102 GLY A N 1
ATOM 747 C CA . GLY A 1 102 ? -11.032 -5.628 13.750 1.00 96.12 102 GLY A CA 1
ATOM 748 C C . GLY A 1 102 ? -9.710 -4.855 13.800 1.00 96.12 102 GLY A C 1
ATOM 749 O O . GLY A 1 102 ? -9.748 -3.629 13.937 1.00 96.12 102 GLY A O 1
ATOM 750 N N . ASN A 1 103 ? -8.558 -5.519 13.656 1.00 98.19 103 ASN A N 1
ATOM 751 C CA . ASN A 1 103 ? -7.289 -4.829 13.442 1.00 98.19 103 ASN A CA 1
ATOM 752 C C . ASN A 1 103 ? -7.318 -4.065 12.117 1.00 98.19 103 ASN A C 1
ATOM 754 O O . ASN A 1 103 ? -7.952 -4.486 11.146 1.00 98.19 103 ASN A O 1
ATOM 758 N N . LEU A 1 104 ? -6.591 -2.952 12.068 1.00 98.69 104 LEU A N 1
ATOM 759 C CA . LEU A 1 104 ? -6.391 -2.182 10.847 1.00 98.69 104 LEU A CA 1
ATOM 760 C C . LEU A 1 104 ? -4.959 -2.329 10.352 1.00 98.69 104 LEU A C 1
ATOM 762 O O . LEU A 1 104 ? -4.018 -2.353 11.146 1.00 98.69 104 LEU A O 1
ATOM 766 N N . TYR A 1 105 ? -4.797 -2.357 9.037 1.00 98.69 105 TYR A N 1
ATOM 767 C CA . TYR A 1 105 ? -3.509 -2.484 8.372 1.00 98.69 105 TYR A CA 1
ATOM 768 C C . TYR A 1 105 ? -3.356 -1.389 7.339 1.00 98.69 105 TYR A C 1
ATOM 770 O O . TYR A 1 105 ? -4.196 -1.255 6.453 1.00 98.69 105 TYR A O 1
ATOM 778 N N . PHE A 1 106 ? -2.292 -0.607 7.458 1.00 98.62 106 PHE A N 1
ATOM 779 C CA . PHE A 1 106 ? -2.025 0.531 6.597 1.00 98.62 106 PHE A CA 1
ATOM 780 C C . PHE A 1 106 ? -0.735 0.321 5.819 1.00 98.62 106 PHE A C 1
ATOM 782 O O . PHE A 1 106 ? 0.260 -0.167 6.362 1.00 98.62 106 PHE A O 1
ATOM 789 N N . THR A 1 107 ? -0.741 0.736 4.557 1.00 98.31 107 THR A N 1
ATOM 790 C CA . THR A 1 107 ? 0.456 0.765 3.725 1.00 98.31 107 THR A CA 1
ATOM 791 C C . THR A 1 107 ? 0.522 2.024 2.874 1.00 98.31 107 THR A C 1
ATOM 793 O O . THR A 1 107 ? -0.498 2.549 2.429 1.00 98.31 107 THR A O 1
ATOM 796 N N . ILE A 1 108 ? 1.740 2.514 2.666 1.00 96.12 108 ILE A N 1
ATOM 797 C CA . ILE A 1 108 ? 2.054 3.633 1.780 1.00 96.12 108 ILE A CA 1
ATOM 798 C C . ILE A 1 108 ? 3.495 3.480 1.294 1.00 96.12 108 ILE A C 1
ATOM 800 O O . ILE A 1 108 ? 4.321 2.870 1.976 1.00 96.12 108 ILE A O 1
ATOM 804 N N . GLN A 1 109 ? 3.811 4.024 0.125 1.00 93.88 109 GLN A N 1
ATOM 805 C CA . GLN A 1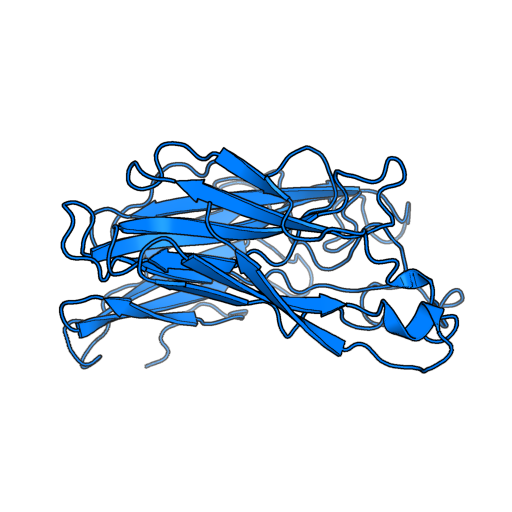 109 ? 5.192 4.186 -0.304 1.00 93.88 109 GLN A CA 1
ATOM 806 C C . GLN A 1 109 ? 5.803 5.493 0.219 1.00 93.88 109 GLN A C 1
ATOM 808 O O . GLN A 1 109 ? 5.122 6.511 0.323 1.00 93.88 109 GLN A O 1
ATOM 813 N N . ALA A 1 110 ? 7.105 5.474 0.486 1.00 91.69 110 ALA A N 1
ATOM 814 C CA . ALA A 1 110 ? 7.888 6.670 0.767 1.00 91.69 110 ALA A CA 1
ATOM 815 C C . ALA A 1 110 ? 9.189 6.653 -0.037 1.00 91.69 110 ALA A C 1
ATOM 817 O O . ALA A 1 110 ? 9.813 5.613 -0.239 1.00 91.69 110 ALA A O 1
ATOM 818 N N . CYS A 1 111 ? 9.595 7.818 -0.512 1.00 88.38 111 CYS A N 1
ATOM 819 C CA . CYS A 1 111 ? 10.870 8.039 -1.165 1.00 88.38 111 CYS A CA 1
ATOM 820 C C . CYS A 1 111 ? 11.984 8.025 -0.115 1.00 88.38 111 CYS A C 1
ATOM 822 O O . CYS A 1 111 ? 11.938 8.821 0.819 1.00 88.38 111 CYS A O 1
ATOM 824 N N . THR A 1 112 ? 12.974 7.149 -0.269 1.00 88.69 112 THR A N 1
ATOM 825 C CA . THR A 1 112 ? 14.069 6.993 0.709 1.00 88.69 112 THR A CA 1
ATOM 826 C C . THR A 1 112 ? 15.404 7.522 0.197 1.00 88.69 112 THR A C 1
ATOM 828 O O . THR A 1 112 ? 16.362 7.648 0.954 1.00 88.69 112 THR A O 1
ATOM 831 N N . SER A 1 113 ? 15.500 7.823 -1.100 1.00 82.94 113 SER A N 1
ATOM 832 C CA . SER A 1 113 ? 16.634 8.553 -1.666 1.00 82.94 113 SER A CA 1
ATOM 833 C C . SER A 1 113 ? 16.190 9.374 -2.874 1.00 82.94 113 SER A C 1
ATOM 835 O O . SER A 1 113 ? 15.635 8.814 -3.823 1.00 82.94 113 SER A O 1
ATOM 837 N N . GLY A 1 114 ? 16.458 10.679 -2.846 1.00 70.12 114 GLY A N 1
ATOM 838 C CA . GLY A 1 114 ? 16.244 11.591 -3.971 1.00 70.12 114 GLY A CA 1
ATOM 839 C C . GLY A 1 114 ? 17.434 11.657 -4.940 1.00 70.12 114 GLY A C 1
ATOM 840 O O . GLY A 1 114 ? 18.409 10.918 -4.798 1.00 70.12 114 GLY A O 1
ATOM 841 N N . GLY A 1 115 ? 17.382 12.584 -5.900 1.00 58.19 115 GLY A N 1
ATOM 842 C CA . GLY A 1 115 ? 18.553 12.999 -6.687 1.00 58.19 115 GLY A CA 1
ATOM 843 C C . GLY A 1 115 ? 18.709 12.397 -8.087 1.00 58.19 115 GLY A C 1
ATOM 844 O O . GLY A 1 115 ? 19.739 12.633 -8.710 1.00 58.19 115 GLY A O 1
ATOM 845 N N . TYR A 1 116 ? 17.709 11.691 -8.618 1.00 55.41 116 TYR A N 1
ATOM 846 C CA . TYR A 1 116 ? 17.807 11.063 -9.943 1.00 55.41 116 TYR A CA 1
ATOM 847 C C . TYR A 1 116 ? 17.950 12.088 -11.103 1.00 55.41 116 TYR A C 1
ATOM 849 O O . TYR A 1 116 ? 18.899 12.022 -11.873 1.00 55.41 116 TYR A O 1
ATOM 857 N N . LEU A 1 117 ? 17.107 13.125 -11.164 1.00 53.59 117 LEU A N 1
ATOM 858 C CA . LEU A 1 117 ? 17.123 14.173 -12.201 1.00 53.59 117 LEU A CA 1
ATOM 859 C C . LEU A 1 117 ? 18.191 15.275 -12.033 1.00 53.59 117 LEU A C 1
ATOM 861 O O . LEU A 1 117 ? 18.197 16.216 -12.822 1.00 53.59 117 LEU A O 1
ATOM 865 N N . GLY A 1 118 ? 19.063 15.213 -11.017 1.00 49.41 118 GLY A N 1
ATOM 866 C CA . GLY A 1 118 ? 20.241 16.093 -10.880 1.00 49.41 118 GLY A CA 1
ATOM 867 C C . GLY A 1 118 ? 20.042 17.613 -11.060 1.00 49.41 118 GLY A C 1
ATOM 868 O O . GLY A 1 118 ? 21.014 18.316 -11.331 1.00 49.41 118 GLY A O 1
ATOM 869 N N . SER A 1 119 ? 18.817 18.145 -10.962 1.00 48.28 119 SER A N 1
ATOM 870 C CA . SER A 1 119 ? 18.536 19.539 -11.315 1.00 48.28 119 SER A CA 1
ATOM 871 C C . SER A 1 119 ? 19.048 20.492 -10.231 1.00 48.28 119 SER A C 1
ATOM 873 O O . SER A 1 119 ? 18.650 20.371 -9.079 1.00 48.28 119 SER A O 1
ATOM 875 N N . PRO A 1 120 ? 19.868 21.504 -10.558 1.00 46.69 120 PRO A N 1
ATOM 876 C CA . PRO A 1 120 ? 20.259 22.533 -9.595 1.00 46.69 120 PRO A CA 1
ATOM 877 C C . PRO A 1 120 ? 19.124 23.527 -9.273 1.00 46.69 120 PRO A C 1
ATOM 879 O O . PRO A 1 120 ? 19.262 24.322 -8.347 1.00 46.69 120 PRO A O 1
ATOM 882 N N . LEU A 1 121 ? 18.012 23.504 -10.025 1.00 48.53 121 LEU A N 1
ATOM 883 C CA . LEU A 1 121 ? 16.835 24.364 -9.812 1.00 48.53 121 LEU A CA 1
ATOM 884 C C . LEU A 1 121 ? 15.790 23.737 -8.877 1.00 48.53 121 LEU A C 1
ATOM 886 O O . LEU A 1 121 ? 14.953 24.448 -8.329 1.00 48.53 121 LEU A O 1
ATOM 890 N N . LEU A 1 122 ? 15.829 22.414 -8.710 1.00 51.28 122 LEU A N 1
ATOM 891 C CA . LEU A 1 122 ? 14.915 21.635 -7.880 1.00 51.28 122 LEU A CA 1
ATOM 892 C C . LEU A 1 122 ? 15.798 20.777 -6.977 1.00 51.28 122 LEU A C 1
ATOM 894 O O . LEU A 1 122 ? 16.461 19.880 -7.481 1.00 51.28 122 LEU A O 1
ATOM 898 N N . GLY A 1 123 ? 15.872 21.092 -5.680 1.00 46.97 123 GLY A N 1
ATOM 899 C CA . GLY A 1 123 ? 16.826 20.465 -4.755 1.00 46.97 123 GLY A CA 1
ATOM 900 C C . GLY A 1 123 ? 16.819 18.929 -4.789 1.00 46.97 123 GLY A C 1
ATOM 901 O O . GLY A 1 123 ? 15.880 18.306 -5.282 1.00 46.97 123 GLY A O 1
ATOM 902 N N . ALA A 1 124 ? 17.857 18.300 -4.229 1.00 47.81 124 ALA A N 1
ATOM 903 C CA . ALA A 1 124 ? 17.952 16.835 -4.138 1.00 47.81 124 ALA A CA 1
ATOM 904 C C . ALA A 1 124 ? 16.706 16.189 -3.489 1.00 47.81 124 ALA A C 1
ATOM 906 O O . ALA A 1 124 ? 16.351 15.063 -3.834 1.00 47.81 124 ALA A O 1
ATOM 907 N N . ASP A 1 125 ? 16.009 16.953 -2.644 1.00 49.75 125 ASP A N 1
ATOM 908 C CA . ASP A 1 125 ? 14.777 16.591 -1.941 1.00 49.75 125 ASP A CA 1
ATOM 909 C C . ASP A 1 125 ? 13.494 16.902 -2.736 1.00 49.75 125 ASP A C 1
ATOM 911 O O . ASP A 1 125 ? 12.407 16.932 -2.161 1.00 49.75 125 ASP A O 1
ATOM 915 N N . ASN A 1 126 ? 13.586 17.170 -4.047 1.00 57.72 126 ASN A N 1
ATOM 916 C CA . ASN A 1 126 ? 12.404 17.451 -4.855 1.00 57.72 126 ASN A CA 1
ATOM 917 C C . ASN A 1 126 ? 11.462 16.230 -4.854 1.00 57.72 126 ASN A C 1
ATOM 919 O O . ASN A 1 126 ? 11.846 15.160 -5.348 1.00 57.72 126 ASN A O 1
ATOM 923 N N . PRO A 1 127 ? 10.231 16.371 -4.340 1.00 56.78 127 PRO A N 1
ATOM 924 C CA . PRO A 1 127 ? 9.258 15.291 -4.331 1.00 56.78 127 PRO A CA 1
ATOM 925 C C . PRO A 1 127 ? 8.999 14.784 -5.750 1.00 56.78 127 PRO A C 1
ATOM 927 O O . PRO A 1 127 ? 8.753 15.555 -6.676 1.00 56.78 127 PRO A O 1
ATOM 930 N N . GLY A 1 128 ? 9.080 13.464 -5.925 1.00 57.38 128 GLY A N 1
ATOM 931 C CA . GLY A 1 128 ? 8.963 12.826 -7.241 1.00 57.38 128 GLY A CA 1
ATOM 932 C C . GLY A 1 128 ? 10.255 12.386 -7.902 1.00 57.38 128 GLY A C 1
ATOM 933 O O . GLY A 1 128 ? 10.182 11.660 -8.885 1.00 57.38 128 GLY A O 1
ATOM 934 N N . ASN A 1 129 ? 11.415 12.756 -7.362 1.00 66.88 129 ASN A N 1
ATOM 935 C CA . ASN A 1 129 ? 12.710 12.406 -7.937 1.00 66.88 129 ASN A CA 1
ATOM 936 C C . ASN A 1 129 ? 13.399 11.239 -7.204 1.00 66.88 129 ASN A C 1
ATOM 938 O O . ASN A 1 129 ? 14.540 11.362 -6.755 1.00 66.88 129 ASN A O 1
ATOM 942 N N . CYS A 1 130 ? 12.680 10.132 -7.021 1.00 76.19 130 CYS A N 1
ATOM 943 C CA . CYS A 1 130 ? 13.113 9.028 -6.168 1.00 76.19 130 CYS A CA 1
ATOM 944 C C . CYS A 1 130 ? 14.028 8.058 -6.909 1.00 76.19 130 CYS A C 1
ATOM 946 O O . CYS A 1 130 ? 13.574 7.372 -7.814 1.00 76.19 130 CYS A O 1
ATOM 948 N N . GLY A 1 131 ? 15.286 7.947 -6.478 1.00 78.12 131 GLY A N 1
ATOM 949 C CA . GLY A 1 131 ? 16.180 6.868 -6.908 1.00 78.12 131 GLY A CA 1
ATOM 950 C C . GLY A 1 131 ? 15.852 5.529 -6.238 1.00 78.12 131 GLY A C 1
ATOM 951 O O . GLY A 1 131 ? 16.021 4.478 -6.845 1.00 78.12 131 GLY A O 1
ATOM 952 N N . LEU A 1 132 ? 15.342 5.571 -5.001 1.00 87.06 132 LEU A N 1
ATOM 953 C CA . LEU A 1 132 ? 14.829 4.425 -4.251 1.00 87.06 132 LEU A CA 1
ATOM 954 C C . LEU A 1 132 ? 13.582 4.849 -3.479 1.00 87.06 132 LEU A C 1
ATOM 956 O O . LEU A 1 132 ? 13.476 5.981 -2.993 1.00 87.06 132 LEU A O 1
ATOM 960 N N . SER A 1 133 ? 12.659 3.911 -3.323 1.00 91.12 133 SER A N 1
ATOM 961 C CA . SER A 1 133 ? 11.464 4.089 -2.507 1.00 91.12 133 SER A CA 1
ATOM 962 C C . SER A 1 133 ? 11.123 2.802 -1.772 1.00 91.12 133 SER A C 1
ATOM 964 O O . SER A 1 133 ? 11.420 1.700 -2.232 1.00 91.12 133 SER A O 1
ATOM 966 N N . SER A 1 134 ? 10.500 2.946 -0.610 1.00 95.12 134 SER A N 1
ATOM 967 C CA . SER A 1 134 ? 10.147 1.847 0.278 1.00 95.12 134 SER A CA 1
ATOM 968 C C . SER A 1 134 ? 8.640 1.704 0.419 1.00 95.12 134 SER A C 1
ATOM 970 O O . SER A 1 134 ? 7.930 2.702 0.465 1.00 95.12 134 SER A O 1
ATOM 972 N N . ILE A 1 135 ? 8.159 0.465 0.540 1.00 97.69 135 ILE A N 1
ATOM 973 C CA . ILE A 1 135 ? 6.782 0.168 0.950 1.00 97.69 135 ILE A CA 1
ATOM 974 C C . ILE A 1 135 ? 6.747 0.022 2.462 1.00 97.69 135 ILE A C 1
ATOM 976 O O . ILE A 1 135 ? 7.349 -0.898 3.019 1.00 97.69 135 ILE A O 1
ATOM 980 N N . LEU A 1 136 ? 6.037 0.933 3.113 1.00 98.12 136 LEU A N 1
ATOM 981 C CA . LEU A 1 136 ? 5.868 0.970 4.554 1.00 98.12 136 LEU A CA 1
ATOM 982 C C . LEU A 1 136 ? 4.590 0.232 4.950 1.00 98.12 136 LEU A C 1
ATOM 984 O O . LEU A 1 136 ? 3.579 0.290 4.246 1.00 98.12 136 LEU A O 1
ATOM 988 N N . PHE A 1 137 ? 4.634 -0.438 6.096 1.00 98.69 137 PHE A N 1
ATOM 989 C CA . PHE A 1 137 ? 3.489 -1.090 6.720 1.00 98.69 137 PHE A CA 1
ATOM 990 C C . PHE A 1 137 ? 3.406 -0.723 8.198 1.00 98.69 137 PHE A C 1
ATOM 992 O O . PHE A 1 137 ? 4.415 -0.738 8.902 1.00 98.69 137 PHE A O 1
ATOM 999 N N . THR A 1 138 ? 2.201 -0.439 8.678 1.00 98.62 138 THR A N 1
ATOM 1000 C CA . THR A 1 138 ? 1.902 -0.306 10.108 1.00 98.62 138 THR A CA 1
ATOM 1001 C C . THR A 1 138 ? 0.523 -0.886 10.409 1.00 98.62 138 THR A C 1
ATOM 1003 O O . THR A 1 138 ? -0.344 -0.951 9.533 1.00 98.62 138 THR A O 1
ATOM 1006 N N . ALA A 1 139 ? 0.331 -1.349 11.640 1.00 98.56 139 ALA A N 1
ATOM 1007 C CA . ALA A 1 139 ? -0.900 -1.973 12.094 1.00 98.56 139 ALA A CA 1
ATOM 1008 C C . ALA A 1 139 ? -1.450 -1.274 13.339 1.00 98.56 139 ALA A C 1
ATOM 1010 O O . ALA A 1 139 ? -0.693 -0.777 14.175 1.00 98.56 139 ALA A O 1
ATOM 1011 N N . SER A 1 140 ? -2.771 -1.299 13.481 1.00 98.50 140 SER A N 1
ATOM 1012 C CA . SER A 1 140 ? -3.480 -0.839 14.670 1.00 98.50 140 SER A CA 1
ATOM 1013 C C . SER A 1 140 ? -4.312 -1.983 15.257 1.00 98.50 140 SER A C 1
ATOM 1015 O O . SER A 1 140 ? -5.229 -2.464 14.584 1.00 98.50 140 SER A O 1
ATOM 1017 N N . PRO A 1 141 ? -4.028 -2.422 16.497 1.00 97.19 141 PRO A N 1
ATOM 1018 C CA . PRO A 1 141 ? -4.812 -3.450 17.179 1.00 97.19 141 PRO A CA 1
ATOM 1019 C C . PRO A 1 141 ? -6.056 -2.895 17.897 1.00 97.19 141 PRO A C 1
ATOM 1021 O O . PRO A 1 141 ? -6.820 -3.643 18.498 1.00 97.19 141 PRO A O 1
ATOM 1024 N N . ASP A 1 142 ? -6.250 -1.575 17.892 1.00 96.50 142 ASP A N 1
ATOM 1025 C CA . ASP A 1 142 ? -7.229 -0.869 18.721 1.00 96.50 142 ASP A CA 1
ATOM 1026 C C . ASP A 1 142 ? -8.093 0.102 17.903 1.00 96.50 142 ASP A C 1
ATOM 1028 O O . ASP A 1 142 ? -8.459 1.190 18.351 1.00 96.50 142 ASP A O 1
ATOM 1032 N N . ARG A 1 143 ? -8.478 -0.332 16.694 1.00 94.38 143 ARG A N 1
ATOM 1033 C CA . ARG A 1 143 ? -9.433 0.372 15.820 1.00 94.38 143 ARG A CA 1
ATOM 1034 C C . ARG A 1 143 ? -8.961 1.776 15.415 1.00 94.38 143 ARG A C 1
ATOM 1036 O O . ARG A 1 143 ? -9.762 2.706 15.305 1.00 94.38 143 ARG A O 1
ATOM 1043 N N . GLY A 1 144 ? -7.664 1.915 15.162 1.00 96.81 144 GLY A N 1
ATOM 1044 C CA . GLY A 1 144 ? -7.037 3.137 14.667 1.00 96.81 144 GLY A CA 1
ATOM 1045 C C . GLY A 1 144 ? -6.707 4.158 15.752 1.00 96.81 144 GLY A C 1
ATOM 1046 O O . GLY A 1 144 ? -6.448 5.308 15.399 1.00 96.81 144 GLY A O 1
ATOM 1047 N N . ALA A 1 145 ? -6.748 3.784 17.037 1.00 96.75 145 ALA A N 1
ATOM 1048 C CA . ALA A 1 145 ? -6.384 4.680 18.134 1.00 96.75 145 ALA A CA 1
ATOM 1049 C C . ALA A 1 145 ? -4.859 4.783 18.302 1.00 96.75 145 ALA A C 1
ATOM 1051 O O . ALA A 1 145 ? -4.336 5.881 18.486 1.00 96.75 145 ALA A O 1
ATOM 1052 N N . THR A 1 146 ? -4.142 3.665 18.181 1.00 97.69 146 THR A N 1
ATOM 1053 C CA . THR A 1 146 ? -2.678 3.601 18.176 1.00 97.69 146 THR A CA 1
ATOM 1054 C C . THR A 1 146 ? -2.165 2.757 17.013 1.00 97.69 146 THR A C 1
ATOM 1056 O O . THR A 1 146 ? -2.876 1.911 16.469 1.00 97.69 146 THR A O 1
ATOM 1059 N N . TRP A 1 147 ? -0.920 3.013 16.612 1.00 98.31 147 TRP A N 1
ATOM 1060 C CA . TRP A 1 147 ? -0.274 2.389 15.459 1.00 98.31 147 TRP A CA 1
ATOM 1061 C C . TRP A 1 147 ? 1.123 1.902 15.832 1.00 98.31 147 TRP A C 1
ATOM 1063 O O . TRP A 1 147 ? 1.830 2.547 16.609 1.00 98.31 147 TRP A O 1
ATOM 1073 N N . SER A 1 148 ? 1.529 0.757 15.284 1.00 97.69 148 SER A N 1
ATOM 1074 C CA . SER A 1 148 ? 2.885 0.238 15.454 1.00 97.69 148 SER A CA 1
ATOM 1075 C C . SER A 1 148 ? 3.913 1.127 14.748 1.00 97.69 148 SER A C 1
ATOM 1077 O O . SER A 1 148 ? 3.595 1.817 13.775 1.00 97.69 148 SER A O 1
ATOM 1079 N N . SER A 1 149 ? 5.180 1.051 15.162 1.00 96.19 149 SER A N 1
ATOM 1080 C CA . SER A 1 149 ? 6.272 1.609 14.355 1.00 96.19 149 SER A CA 1
ATOM 1081 C C . SER A 1 149 ? 6.223 1.033 12.932 1.00 96.19 149 SER A C 1
ATOM 1083 O O . SER A 1 149 ? 5.970 -0.170 12.785 1.00 96.19 149 SER A O 1
ATOM 1085 N N . PRO A 1 150 ? 6.436 1.854 11.888 1.00 96.62 150 PRO A N 1
ATOM 1086 C CA . PRO A 1 150 ? 6.393 1.375 10.515 1.00 96.62 150 PRO A CA 1
ATOM 1087 C C . PRO A 1 150 ? 7.532 0.384 10.253 1.00 96.62 150 PRO A C 1
ATOM 1089 O O . PRO A 1 150 ? 8.663 0.591 10.697 1.00 96.62 150 PRO A O 1
ATOM 1092 N N . ILE A 1 151 ? 7.242 -0.675 9.501 1.00 96.94 151 ILE A N 1
ATOM 1093 C CA . ILE A 1 151 ? 8.245 -1.606 8.972 1.00 96.94 151 ILE A CA 1
ATOM 1094 C C . ILE A 1 151 ? 8.350 -1.453 7.455 1.00 96.94 151 ILE A C 1
ATOM 1096 O O . ILE A 1 151 ? 7.361 -1.162 6.781 1.00 96.94 151 ILE A O 1
ATOM 1100 N N . VAL A 1 152 ? 9.546 -1.677 6.912 1.00 97.81 152 VAL A N 1
ATOM 1101 C CA . VAL A 1 152 ? 9.796 -1.678 5.464 1.00 97.81 152 VAL A CA 1
ATOM 1102 C C . VAL A 1 152 ? 9.576 -3.090 4.919 1.00 97.81 152 VAL A C 1
ATOM 1104 O O . VAL A 1 152 ? 10.243 -4.031 5.345 1.00 97.81 152 VAL A O 1
ATOM 1107 N N . LEU A 1 153 ? 8.645 -3.244 3.975 1.00 98.12 153 LEU A N 1
ATOM 1108 C CA . LEU A 1 153 ? 8.320 -4.529 3.340 1.00 98.12 153 LEU A CA 1
ATOM 1109 C C . LEU A 1 153 ? 9.095 -4.795 2.048 1.00 98.12 153 LEU A C 1
ATOM 1111 O O . LEU A 1 153 ? 9.117 -5.930 1.566 1.00 98.12 153 LEU A O 1
ATOM 1115 N N . SER A 1 154 ? 9.656 -3.752 1.447 1.00 97.19 154 SER A N 1
ATOM 1116 C CA . SER A 1 154 ? 10.323 -3.812 0.152 1.00 97.19 154 SER A CA 1
ATOM 1117 C C . SER A 1 154 ? 11.820 -4.055 0.260 1.00 97.19 154 SER A C 1
ATOM 1119 O O . SER A 1 154 ? 12.467 -3.698 1.242 1.00 97.19 154 SER A O 1
ATOM 1121 N N . LYS A 1 155 ? 12.389 -4.626 -0.802 1.00 95.88 155 LYS A N 1
ATOM 1122 C CA . LYS A 1 155 ? 13.840 -4.646 -1.009 1.00 95.88 155 LYS A CA 1
ATOM 1123 C C . LYS A 1 155 ? 14.314 -3.297 -1.577 1.00 95.88 155 LYS A C 1
ATOM 1125 O O . LYS A 1 155 ? 13.485 -2.565 -2.126 1.00 95.88 155 LYS A O 1
ATOM 1130 N N . PRO A 1 156 ? 15.620 -2.973 -1.485 1.00 92.50 156 PRO A N 1
ATOM 1131 C CA . PRO A 1 156 ? 16.181 -1.785 -2.128 1.00 92.50 156 PRO A CA 1
ATOM 1132 C C . PRO A 1 156 ? 15.949 -1.818 -3.645 1.00 92.50 156 PRO A C 1
ATOM 1134 O O . PRO A 1 156 ? 16.561 -2.616 -4.350 1.00 92.50 156 PRO A O 1
ATOM 1137 N N . ALA A 1 157 ? 15.018 -0.989 -4.109 1.00 91.62 157 ALA A N 1
ATOM 1138 C CA . ALA A 1 157 ? 14.589 -0.832 -5.496 1.00 91.62 157 ALA A CA 1
ATOM 1139 C C . ALA A 1 157 ? 13.715 0.432 -5.596 1.00 91.62 157 ALA A C 1
ATOM 1141 O O . ALA A 1 157 ? 13.504 1.137 -4.600 1.00 91.62 157 ALA A O 1
ATOM 1142 N N . VAL A 1 158 ? 13.145 0.684 -6.770 1.00 89.00 158 VAL A N 1
ATOM 1143 C CA . VAL A 1 158 ? 11.992 1.576 -6.897 1.00 89.00 158 VAL A CA 1
ATOM 1144 C C . VAL A 1 158 ? 10.740 0.752 -6.620 1.00 89.00 158 VAL A C 1
ATOM 1146 O O . VAL A 1 158 ? 10.467 -0.232 -7.305 1.00 89.00 158 VAL A O 1
ATOM 1149 N N . ASN A 1 159 ? 9.991 1.129 -5.586 1.00 92.19 159 ASN A N 1
ATOM 1150 C CA . ASN A 1 159 ? 8.769 0.453 -5.159 1.00 92.19 159 ASN A CA 1
ATOM 1151 C C . ASN A 1 159 ? 7.610 1.449 -5.032 1.00 92.19 159 ASN A C 1
ATOM 1153 O O . ASN A 1 159 ? 7.778 2.538 -4.477 1.00 92.19 159 ASN A O 1
ATOM 1157 N N . THR A 1 160 ? 6.420 1.109 -5.521 1.00 90.75 160 THR A N 1
ATOM 1158 C CA . THR A 1 160 ? 5.295 2.052 -5.496 1.00 90.75 160 THR A CA 1
ATOM 1159 C C . THR A 1 160 ? 3.936 1.373 -5.471 1.00 90.75 160 THR A C 1
ATOM 1161 O O . THR A 1 160 ? 3.833 0.170 -5.708 1.00 90.75 160 THR A O 1
ATOM 1164 N N . GLN A 1 161 ? 2.906 2.193 -5.245 1.00 91.31 161 GLN A N 1
ATOM 1165 C CA . GLN A 1 161 ? 1.489 1.830 -5.286 1.00 91.31 161 GLN A CA 1
ATOM 1166 C C . GLN A 1 161 ? 1.220 0.539 -4.532 1.00 91.31 161 GLN A C 1
ATOM 1168 O O . GLN A 1 161 ? 0.805 -0.456 -5.123 1.00 91.31 161 GLN A O 1
ATOM 1173 N N . PRO A 1 162 ? 1.511 0.515 -3.227 1.00 95.75 162 PRO A N 1
ATOM 1174 C CA . PRO A 1 162 ? 1.145 -0.638 -2.453 1.00 95.75 162 PRO A CA 1
ATOM 1175 C C . PRO A 1 162 ? -0.373 -0.752 -2.378 1.00 95.75 162 PRO A C 1
ATOM 1177 O O . PRO A 1 162 ? -1.086 0.238 -2.477 1.00 95.75 162 PRO A O 1
ATOM 1180 N N . TYR A 1 163 ? -0.861 -1.961 -2.156 1.00 97.50 163 TYR A N 1
ATOM 1181 C CA . TYR A 1 163 ? -2.245 -2.221 -1.798 1.00 97.50 163 TYR A CA 1
ATOM 1182 C C . TYR A 1 163 ? -2.259 -3.306 -0.730 1.00 97.50 163 TYR A C 1
ATOM 1184 O O . TYR A 1 163 ? -1.564 -4.316 -0.859 1.00 97.50 163 TYR A O 1
ATOM 1192 N N . VAL A 1 164 ? -3.043 -3.104 0.326 1.00 98.38 164 VAL A N 1
ATOM 1193 C CA . VAL A 1 164 ? -3.181 -4.057 1.431 1.00 98.38 164 VAL A CA 1
ATOM 1194 C C . VAL A 1 164 ? -4.565 -4.693 1.413 1.00 98.38 164 VAL A C 1
ATOM 1196 O O . VAL A 1 164 ? -5.570 -4.015 1.227 1.00 98.38 164 VAL A O 1
ATOM 1199 N N . THR A 1 165 ? -4.618 -6.006 1.615 1.00 98.31 165 THR A N 1
ATOM 1200 C CA . THR A 1 165 ? -5.862 -6.767 1.750 1.00 98.31 165 THR A CA 1
ATOM 1201 C C . THR A 1 165 ? -5.706 -7.854 2.811 1.00 98.31 165 THR A C 1
ATOM 1203 O O . THR A 1 165 ? -4.592 -8.302 3.096 1.00 98.31 165 THR A O 1
ATOM 1206 N N . VAL A 1 166 ? -6.819 -8.276 3.405 1.00 98.56 166 VAL A N 1
ATOM 1207 C CA . VAL A 1 166 ? -6.866 -9.354 4.400 1.00 98.56 166 VAL A CA 1
ATOM 1208 C C . VAL A 1 166 ? -7.812 -10.425 3.890 1.00 98.56 166 VAL A C 1
ATOM 1210 O O . VAL A 1 166 ? -8.927 -10.122 3.475 1.00 98.56 166 VAL A O 1
ATOM 1213 N N . ASP A 1 167 ? -7.376 -11.679 3.924 1.00 98.25 167 ASP A N 1
ATOM 1214 C CA . ASP A 1 167 ? -8.245 -12.811 3.628 1.00 98.25 167 ASP A CA 1
ATOM 1215 C C . ASP A 1 167 ? -9.244 -13.009 4.783 1.00 98.25 167 ASP A C 1
ATOM 1217 O O . ASP A 1 167 ? -8.832 -13.420 5.874 1.00 98.25 167 ASP A O 1
ATOM 1221 N N . PRO A 1 168 ? -10.555 -12.796 4.567 1.00 97.44 168 PRO A N 1
ATOM 1222 C CA . PRO A 1 168 ? -11.556 -12.913 5.626 1.00 97.44 168 PRO A CA 1
ATOM 1223 C C . PRO A 1 168 ? -11.710 -14.352 6.140 1.00 97.44 168 PRO A C 1
ATOM 1225 O O . PRO A 1 168 ? -12.275 -14.578 7.204 1.00 97.44 168 PRO A O 1
ATOM 1228 N N . THR A 1 169 ? -11.220 -15.353 5.405 1.00 96.75 169 THR A N 1
ATOM 1229 C CA . THR A 1 169 ? -11.292 -16.759 5.824 1.00 96.75 169 THR A CA 1
ATOM 1230 C C . THR A 1 169 ? -10.137 -17.131 6.748 1.00 96.75 169 THR A C 1
ATOM 1232 O O . THR A 1 169 ? -10.324 -17.893 7.692 1.00 96.75 169 THR A O 1
ATOM 1235 N N . THR A 1 170 ? -8.932 -16.627 6.467 1.00 97.06 170 THR A N 1
ATOM 1236 C CA . THR A 1 170 ? -7.702 -17.084 7.135 1.00 97.06 170 THR A CA 1
ATOM 1237 C C . THR A 1 170 ? -7.063 -16.044 8.052 1.00 97.06 170 THR A C 1
ATOM 1239 O O . THR A 1 170 ? -6.217 -16.414 8.860 1.00 97.06 170 THR A O 1
ATOM 1242 N N . GLY A 1 171 ? -7.430 -14.764 7.933 1.00 97.38 171 GLY A N 1
ATOM 1243 C CA . GLY A 1 171 ? -6.743 -13.650 8.598 1.00 97.38 171 GLY A CA 1
ATOM 1244 C C . GLY A 1 171 ? -5.364 -13.339 8.002 1.00 97.38 171 GLY A C 1
ATOM 1245 O O . GLY A 1 171 ? -4.629 -12.510 8.534 1.00 97.38 171 GLY A O 1
ATOM 1246 N N . ASN A 1 172 ? -4.979 -13.995 6.900 1.00 98.25 172 ASN A N 1
ATOM 1247 C CA . ASN A 1 172 ? -3.713 -13.712 6.233 1.00 98.25 172 ASN A CA 1
ATOM 1248 C C . ASN A 1 172 ? -3.746 -12.318 5.605 1.00 98.25 172 ASN A C 1
ATOM 1250 O O . ASN A 1 172 ? -4.682 -11.973 4.883 1.00 98.25 172 ASN A O 1
ATOM 1254 N N . ILE A 1 173 ? -2.686 -11.548 5.829 1.00 98.62 173 ILE A N 1
ATOM 1255 C CA . ILE A 1 173 ? -2.525 -10.198 5.288 1.00 98.62 173 ILE A CA 1
ATOM 1256 C C . ILE A 1 173 ? -1.652 -10.285 4.049 1.00 98.62 173 ILE A C 1
ATOM 1258 O O . ILE A 1 173 ? -0.611 -10.944 4.067 1.00 98.62 173 ILE A O 1
ATOM 1262 N N . PHE A 1 174 ? -2.035 -9.570 3.002 1.00 98.75 174 PHE A N 1
ATOM 1263 C CA . PHE A 1 174 ? -1.249 -9.426 1.789 1.00 98.75 174 PHE A CA 1
ATOM 1264 C C . PHE A 1 174 ? -1.017 -7.947 1.511 1.00 98.75 174 PHE A C 1
ATOM 1266 O O . PHE A 1 174 ? -1.965 -7.167 1.479 1.00 98.75 174 PHE A O 1
ATOM 1273 N N . VAL A 1 175 ? 0.240 -7.577 1.277 1.00 98.69 175 VAL A N 1
ATOM 1274 C CA . VAL A 1 175 ? 0.614 -6.280 0.708 1.00 98.69 175 VAL A CA 1
ATOM 1275 C C . VAL A 1 175 ? 1.229 -6.531 -0.657 1.00 98.69 175 VAL A C 1
ATOM 1277 O O . VAL A 1 175 ? 2.286 -7.153 -0.754 1.00 98.69 175 VAL A O 1
ATOM 1280 N N . VAL A 1 176 ? 0.560 -6.078 -1.709 1.00 98.50 176 VAL A N 1
ATOM 1281 C CA . VAL A 1 176 ? 1.060 -6.144 -3.087 1.00 98.50 176 VAL A CA 1
ATOM 1282 C C . VAL A 1 176 ? 1.602 -4.787 -3.501 1.00 98.50 176 VAL A C 1
ATOM 1284 O O . VAL A 1 176 ? 1.139 -3.780 -2.980 1.00 98.50 176 VAL A O 1
ATOM 1287 N N . TYR A 1 177 ? 2.589 -4.742 -4.390 1.00 96.56 177 TYR A N 1
ATOM 1288 C CA . TYR A 1 177 ? 3.127 -3.488 -4.934 1.00 96.56 177 TYR A CA 1
ATOM 1289 C C . TYR A 1 177 ? 3.912 -3.728 -6.223 1.00 96.56 177 TYR A C 1
ATOM 1291 O O . TYR A 1 177 ? 4.364 -4.849 -6.488 1.00 96.56 177 TYR A O 1
ATOM 1299 N N . TYR A 1 178 ? 4.107 -2.655 -6.990 1.00 94.50 178 TYR A N 1
ATOM 1300 C CA . TYR A 1 178 ? 5.071 -2.631 -8.084 1.00 94.50 178 TYR A CA 1
ATOM 1301 C C . TYR A 1 178 ? 6.492 -2.468 -7.557 1.00 94.50 178 TYR A C 1
ATOM 1303 O O . TYR A 1 178 ? 6.731 -1.692 -6.628 1.00 94.50 178 TYR A O 1
ATOM 1311 N N . THR A 1 179 ? 7.443 -3.156 -8.179 1.00 94.00 179 THR A N 1
ATOM 1312 C CA . THR A 1 179 ? 8.857 -3.109 -7.808 1.00 94.00 179 THR A CA 1
ATOM 1313 C C . THR A 1 179 ? 9.768 -3.288 -9.012 1.00 94.00 179 THR A C 1
ATOM 1315 O O . THR A 1 179 ? 9.451 -4.048 -9.922 1.00 94.00 179 THR A O 1
ATOM 1318 N N . THR A 1 180 ? 10.936 -2.654 -8.984 1.00 92.19 180 THR A N 1
ATOM 1319 C CA . THR A 1 180 ? 12.007 -2.878 -9.965 1.00 92.19 180 THR A CA 1
ATOM 1320 C C . THR A 1 180 ? 13.086 -3.843 -9.470 1.00 92.19 180 THR A C 1
ATOM 1322 O O . THR A 1 180 ? 14.111 -4.016 -10.116 1.00 92.19 180 THR A O 1
ATOM 1325 N N . GLN A 1 181 ? 12.886 -4.512 -8.326 1.00 94.50 181 GLN A N 1
ATOM 1326 C CA . GLN A 1 181 ? 13.927 -5.310 -7.655 1.00 94.50 181 GLN A CA 1
ATOM 1327 C C . GLN A 1 181 ? 14.501 -6.487 -8.473 1.00 94.50 181 GLN A C 1
ATOM 1329 O O . GLN A 1 181 ? 15.459 -7.123 -8.033 1.00 94.50 181 GLN A O 1
ATOM 1334 N N . PHE A 1 182 ? 13.880 -6.845 -9.600 1.00 94.81 182 PHE A N 1
ATOM 1335 C CA . PHE A 1 182 ? 14.335 -7.918 -10.491 1.00 94.81 182 PHE A CA 1
ATOM 1336 C C . PHE A 1 182 ? 15.079 -7.403 -11.725 1.00 94.81 182 PHE A C 1
ATOM 1338 O O . PHE A 1 182 ? 15.464 -8.206 -12.573 1.00 94.81 182 PHE A O 1
ATOM 1345 N N . ASP A 1 183 ? 15.305 -6.095 -11.806 1.00 89.62 183 ASP A N 1
ATOM 1346 C CA . ASP A 1 183 ? 16.057 -5.457 -12.869 1.00 89.62 183 ASP A CA 1
ATOM 1347 C C . ASP A 1 183 ? 17.178 -4.589 -12.296 1.00 89.62 183 ASP A C 1
ATOM 1349 O O . ASP A 1 183 ? 16.955 -3.670 -11.511 1.00 89.62 183 ASP A O 1
ATOM 1353 N N . SER A 1 184 ? 18.414 -4.878 -12.703 1.00 87.25 184 SER A N 1
ATOM 1354 C CA . SER A 1 184 ? 19.606 -4.200 -12.185 1.00 87.25 184 SER A CA 1
ATOM 1355 C C . SER A 1 184 ? 19.680 -2.723 -12.564 1.00 87.25 184 SER A C 1
ATOM 1357 O O . SER A 1 184 ? 20.444 -1.982 -11.949 1.00 87.25 184 SER A O 1
ATOM 1359 N N . PHE A 1 185 ? 18.920 -2.308 -13.578 1.00 82.19 185 PHE A N 1
ATOM 1360 C CA . PHE A 1 185 ? 18.870 -0.927 -14.046 1.00 82.19 185 PHE A CA 1
ATOM 1361 C C . PHE A 1 185 ? 17.689 -0.143 -13.465 1.00 82.19 185 PHE A C 1
ATOM 1363 O O . PHE A 1 185 ? 17.593 1.055 -13.695 1.00 82.19 185 PHE A O 1
ATOM 1370 N N . ASN A 1 186 ? 16.842 -0.781 -12.648 1.00 79.88 186 ASN A N 1
ATOM 1371 C CA . ASN A 1 186 ? 15.617 -0.201 -12.101 1.00 79.88 186 ASN A CA 1
ATOM 1372 C C . ASN A 1 186 ? 14.632 0.318 -13.165 1.00 79.88 186 ASN A C 1
ATOM 1374 O O . ASN A 1 186 ? 13.907 1.271 -12.899 1.00 79.88 186 ASN A O 1
ATOM 1378 N N . HIS A 1 187 ? 14.600 -0.299 -14.344 1.00 79.56 187 HIS A N 1
ATOM 1379 C CA . HIS A 1 187 ? 13.722 0.041 -15.462 1.00 79.56 187 HIS A CA 1
ATOM 1380 C C . HIS A 1 187 ? 12.475 -0.843 -15.498 1.00 79.56 187 HIS A C 1
ATOM 1382 O O . HIS A 1 187 ? 11.347 -0.349 -15.477 1.00 79.56 187 HIS A O 1
ATOM 1388 N N . ARG A 1 188 ? 12.672 -2.164 -15.501 1.00 87.12 188 ARG A N 1
ATOM 1389 C CA . ARG A 1 188 ? 11.554 -3.105 -15.610 1.00 87.12 188 ARG A CA 1
ATOM 1390 C C . ARG A 1 188 ? 10.792 -3.210 -14.309 1.00 87.12 188 ARG A C 1
ATOM 1392 O O . ARG A 1 188 ? 11.382 -3.318 -13.235 1.00 87.12 188 ARG A O 1
ATOM 1399 N N . ILE A 1 189 ? 9.474 -3.278 -14.427 1.00 89.44 189 ILE A N 1
ATOM 1400 C CA . ILE A 1 189 ? 8.565 -3.346 -13.291 1.00 89.44 189 ILE A CA 1
ATOM 1401 C C . ILE A 1 189 ? 7.982 -4.752 -13.175 1.00 89.44 189 ILE A C 1
ATOM 1403 O O . ILE A 1 189 ? 7.537 -5.362 -14.143 1.00 89.44 189 ILE A O 1
ATOM 1407 N N . ASP A 1 190 ? 7.931 -5.249 -11.952 1.00 94.62 190 ASP A N 1
ATOM 1408 C CA . ASP A 1 190 ? 7.256 -6.474 -11.562 1.00 94.62 190 ASP A CA 1
ATOM 1409 C C . ASP A 1 190 ? 6.215 -6.200 -10.483 1.00 94.62 190 ASP A C 1
ATOM 1411 O O . ASP A 1 190 ? 6.251 -5.172 -9.807 1.00 94.62 190 ASP A O 1
ATOM 1415 N N . VAL A 1 191 ? 5.322 -7.165 -10.274 1.00 96.94 191 VAL A N 1
ATOM 1416 C CA . VAL A 1 191 ? 4.423 -7.181 -9.118 1.00 96.94 191 VAL A CA 1
ATOM 1417 C C . VAL A 1 191 ? 4.899 -8.237 -8.134 1.00 96.94 191 VAL A C 1
ATOM 1419 O O . VAL A 1 191 ? 5.207 -9.374 -8.505 1.00 96.94 191 VAL A O 1
ATOM 1422 N N . VAL A 1 192 ? 4.934 -7.876 -6.857 1.00 98.50 192 VAL A N 1
ATOM 1423 C CA . VAL A 1 192 ? 5.224 -8.790 -5.746 1.00 98.50 192 VAL A CA 1
ATOM 1424 C C . VAL A 1 192 ? 4.095 -8.759 -4.723 1.00 98.50 192 VAL A C 1
ATOM 1426 O O . VAL A 1 192 ? 3.324 -7.805 -4.666 1.00 98.50 192 VAL A O 1
ATOM 1429 N N . ALA A 1 193 ? 4.014 -9.805 -3.902 1.00 98.56 193 ALA A N 1
ATOM 1430 C CA . ALA A 1 193 ? 3.128 -9.891 -2.750 1.00 98.56 193 ALA A CA 1
ATOM 1431 C C . ALA A 1 193 ? 3.928 -10.264 -1.501 1.00 98.56 193 ALA A C 1
ATOM 1433 O O . ALA A 1 193 ? 4.602 -11.293 -1.475 1.00 98.56 193 ALA A O 1
ATOM 1434 N N . SER A 1 194 ? 3.818 -9.457 -0.453 1.00 98.50 194 SER A N 1
ATOM 1435 C CA . SER A 1 194 ? 4.283 -9.766 0.896 1.00 98.50 194 SER A CA 1
ATOM 1436 C C . SER A 1 194 ? 3.116 -10.321 1.710 1.00 98.50 194 SER A C 1
ATOM 1438 O O . SER A 1 194 ? 2.139 -9.614 1.943 1.00 98.50 194 SER A O 1
ATOM 1440 N N . LYS A 1 195 ? 3.216 -11.575 2.162 1.00 98.50 195 LYS A N 1
ATOM 1441 C CA . LYS A 1 195 ? 2.192 -12.268 2.957 1.00 98.50 195 LYS A CA 1
ATOM 1442 C C . LYS A 1 195 ? 2.591 -12.355 4.428 1.00 98.50 195 LYS A C 1
ATOM 1444 O O . LYS A 1 195 ? 3.707 -12.777 4.727 1.00 98.50 195 LYS A O 1
ATOM 1449 N N . SER A 1 196 ? 1.670 -12.042 5.335 1.00 98.25 196 SER A N 1
ATOM 1450 C CA . SER A 1 196 ? 1.792 -12.311 6.770 1.00 98.25 196 SER A CA 1
ATOM 1451 C C . SER A 1 196 ? 0.711 -13.284 7.230 1.00 98.25 196 SER A C 1
ATOM 1453 O O . SER A 1 196 ? -0.453 -13.156 6.855 1.00 98.25 196 SER A O 1
ATOM 1455 N N . THR A 1 197 ? 1.103 -14.238 8.073 1.00 97.19 197 THR A N 1
ATOM 1456 C CA . THR A 1 197 ? 0.211 -15.210 8.729 1.00 97.19 197 THR A CA 1
ATOM 1457 C C . THR A 1 197 ? 0.181 -15.024 10.251 1.00 97.19 197 THR A C 1
ATOM 1459 O O . THR A 1 197 ? -0.262 -15.908 10.978 1.00 97.19 197 THR A O 1
ATOM 1462 N N . ASN A 1 198 ? 0.733 -13.915 10.756 1.00 95.12 198 ASN A N 1
ATOM 1463 C CA . ASN A 1 198 ? 0.902 -13.640 12.187 1.00 95.12 198 ASN A CA 1
ATOM 1464 C C . ASN A 1 198 ? 0.509 -12.197 12.547 1.00 95.12 198 ASN A C 1
ATOM 1466 O O . ASN A 1 198 ? 1.207 -11.509 13.295 1.00 95.12 198 ASN A O 1
ATOM 1470 N N . GLY A 1 199 ? -0.602 -11.728 11.973 1.00 94.25 199 GLY A N 1
ATOM 1471 C CA . GLY A 1 199 ? -1.181 -10.421 12.288 1.00 94.25 199 GLY A CA 1
ATOM 1472 C C . GLY A 1 199 ? -0.308 -9.228 11.890 1.00 94.25 199 GLY A C 1
ATOM 1473 O O . GLY A 1 199 ? -0.459 -8.159 12.471 1.00 94.25 199 GLY A O 1
ATOM 1474 N N . GLY A 1 200 ? 0.606 -9.399 10.928 1.00 96.19 200 GLY A N 1
ATOM 1475 C CA . GLY A 1 200 ? 1.469 -8.329 10.421 1.00 96.19 200 GLY A CA 1
ATOM 1476 C C . GLY A 1 200 ? 2.809 -8.206 11.145 1.00 96.19 200 GLY A C 1
ATOM 1477 O O . GLY A 1 200 ? 3.545 -7.259 10.891 1.00 96.19 200 GLY A O 1
ATOM 1478 N N . SER A 1 201 ? 3.153 -9.155 12.025 1.00 94.38 201 SER A N 1
ATOM 1479 C CA . SER A 1 201 ? 4.429 -9.127 12.760 1.00 94.38 201 SER A CA 1
ATOM 1480 C C . SER A 1 201 ? 5.637 -9.465 11.876 1.00 94.38 201 SER A C 1
ATOM 1482 O O . SER A 1 201 ? 6.735 -8.964 12.104 1.00 94.38 201 SER A O 1
ATOM 1484 N N . SER A 1 202 ? 5.458 -10.318 10.863 1.00 96.44 202 SER A N 1
ATOM 1485 C CA . SER A 1 202 ? 6.477 -10.619 9.850 1.00 96.44 202 SER A CA 1
ATOM 1486 C C . SER A 1 202 ? 5.845 -10.976 8.507 1.00 96.44 202 SER A C 1
ATOM 1488 O O . SER A 1 202 ? 4.690 -11.406 8.454 1.00 96.44 202 SER A O 1
ATOM 1490 N N . PHE A 1 203 ? 6.623 -10.849 7.427 1.00 98.44 203 PHE A N 1
ATOM 1491 C CA . PHE A 1 203 ? 6.157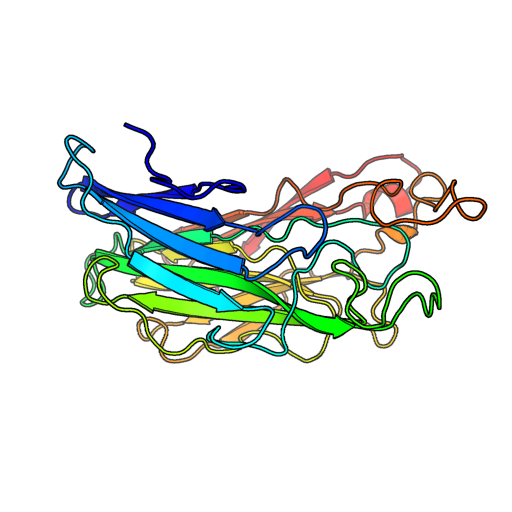 -11.067 6.058 1.00 98.44 203 PHE A CA 1
ATOM 1492 C C . PHE A 1 203 ? 7.113 -11.938 5.236 1.00 98.44 203 PHE A C 1
ATOM 1494 O O . PHE A 1 203 ? 8.332 -11.842 5.368 1.00 98.44 203 PHE A O 1
ATOM 1501 N N . HIS A 1 204 ? 6.544 -12.734 4.330 1.00 97.94 204 HIS A N 1
ATOM 1502 C CA . HIS A 1 204 ? 7.263 -13.460 3.284 1.00 97.94 204 HIS A CA 1
ATOM 1503 C C . HIS A 1 204 ? 6.863 -12.920 1.908 1.00 97.94 204 HIS A C 1
ATOM 1505 O O . HIS A 1 204 ? 5.678 -12.873 1.580 1.00 97.94 204 HIS A O 1
ATOM 1511 N N . GLN A 1 205 ? 7.847 -12.504 1.107 1.00 98.00 205 GLN A N 1
ATOM 1512 C CA . GLN A 1 205 ? 7.626 -11.929 -0.223 1.00 98.00 205 GLN A CA 1
ATOM 1513 C C . GLN A 1 205 ? 7.656 -13.013 -1.313 1.00 98.00 205 GLN A C 1
ATOM 1515 O O . GLN A 1 205 ? 8.544 -13.864 -1.316 1.00 98.00 205 GLN A O 1
ATOM 1520 N N . SER A 1 206 ? 6.731 -12.936 -2.269 1.00 98.00 206 SER A N 1
ATOM 1521 C CA . SER A 1 206 ? 6.686 -13.743 -3.495 1.00 98.00 206 SER A CA 1
ATOM 1522 C C . SER A 1 206 ? 6.551 -12.849 -4.729 1.00 98.00 206 SER A C 1
ATOM 1524 O O . SER A 1 206 ? 5.867 -11.827 -4.682 1.00 98.00 206 SER A O 1
ATOM 1526 N N . ARG A 1 207 ? 7.185 -13.228 -5.845 1.00 98.00 207 ARG A N 1
ATOM 1527 C CA . ARG A 1 207 ? 6.978 -12.580 -7.152 1.00 98.00 207 ARG A CA 1
ATOM 1528 C C . ARG A 1 207 ? 5.666 -13.075 -7.759 1.00 98.00 207 ARG A C 1
ATOM 1530 O O . ARG A 1 207 ? 5.423 -14.277 -7.765 1.00 98.00 207 ARG A O 1
ATOM 1537 N N . ILE A 1 208 ? 4.831 -12.154 -8.233 1.00 98.00 208 ILE A N 1
ATOM 1538 C CA . ILE A 1 208 ? 3.517 -12.445 -8.825 1.00 98.00 208 ILE A CA 1
ATOM 1539 C C . ILE A 1 208 ? 3.607 -12.534 -10.345 1.00 98.00 208 ILE A C 1
ATOM 1541 O O . ILE A 1 208 ? 3.031 -13.434 -10.951 1.00 98.00 208 ILE A O 1
ATOM 1545 N N . THR A 1 209 ? 4.336 -11.613 -10.964 1.00 95.75 209 THR A N 1
ATOM 1546 C CA . THR A 1 209 ? 4.557 -11.593 -12.409 1.00 95.75 209 THR A CA 1
ATOM 1547 C C . THR A 1 209 ? 5.577 -12.654 -12.824 1.00 95.75 209 THR A C 1
ATOM 1549 O O . THR A 1 209 ? 6.627 -12.814 -12.202 1.00 95.75 209 THR A O 1
ATOM 1552 N N . SER A 1 210 ? 5.282 -13.389 -13.900 1.00 92.38 210 SER A N 1
ATOM 1553 C CA . SER A 1 210 ? 6.198 -14.380 -14.489 1.00 92.38 210 SER A CA 1
ATOM 1554 C C . SER A 1 210 ? 7.206 -13.772 -15.470 1.00 92.38 210 SER A C 1
ATOM 1556 O O . SER A 1 210 ? 8.177 -14.430 -15.832 1.00 92.38 210 SER A O 1
ATOM 1558 N N . ALA A 1 211 ? 6.966 -12.538 -15.907 1.00 91.44 211 ALA A N 1
ATOM 1559 C CA . ALA A 1 211 ? 7.840 -11.740 -16.755 1.00 91.44 211 ALA A CA 1
ATOM 1560 C C . ALA A 1 211 ? 7.814 -10.293 -16.253 1.00 91.44 211 ALA A C 1
ATOM 1562 O O . ALA A 1 211 ? 6.786 -9.849 -15.749 1.00 91.44 211 ALA A O 1
ATOM 1563 N N . SER A 1 212 ? 8.932 -9.582 -16.368 1.00 91.94 212 SER A N 1
ATOM 1564 C CA . SER A 1 212 ? 8.975 -8.161 -16.023 1.00 91.94 212 SER A CA 1
ATOM 1565 C C . SER A 1 212 ? 8.374 -7.324 -17.152 1.00 91.94 212 SER A C 1
ATOM 1567 O O . SER A 1 212 ? 8.568 -7.645 -18.322 1.00 91.94 212 SER A O 1
ATOM 1569 N N . ASN A 1 213 ? 7.659 -6.262 -16.797 1.00 87.81 213 ASN A N 1
ATOM 1570 C CA . ASN A 1 213 ? 7.035 -5.327 -17.723 1.00 87.81 213 ASN A CA 1
ATOM 1571 C C . ASN A 1 213 ? 7.988 -4.174 -18.059 1.00 87.81 213 ASN A C 1
ATOM 1573 O O . ASN A 1 213 ? 8.563 -3.586 -17.142 1.00 87.81 213 ASN A O 1
ATOM 1577 N N . GLU A 1 214 ? 8.099 -3.821 -19.340 1.00 82.88 214 GLU A N 1
ATOM 1578 C CA . GLU A 1 214 ? 8.831 -2.640 -19.813 1.00 82.88 214 GLU A CA 1
ATOM 1579 C C . GLU A 1 214 ? 7.859 -1.501 -20.136 1.00 82.88 214 GLU A C 1
ATOM 1581 O O . GLU A 1 214 ? 7.395 -1.388 -21.278 1.00 82.88 214 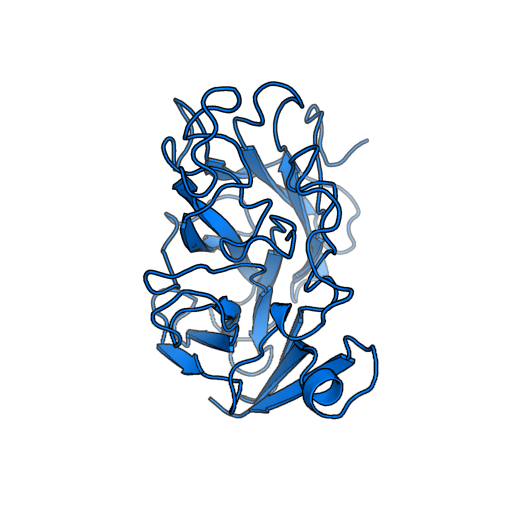GLU A O 1
ATOM 1586 N N . PRO A 1 215 ? 7.524 -0.638 -19.161 1.00 74.25 215 PRO A N 1
ATOM 1587 C CA . PRO A 1 215 ? 6.565 0.436 -19.393 1.00 74.25 215 PRO A CA 1
ATOM 1588 C C . PRO A 1 215 ? 7.095 1.421 -20.454 1.00 74.25 215 PRO A C 1
ATOM 1590 O O . PRO A 1 215 ? 6.324 1.889 -21.287 1.00 74.25 215 PRO A O 1
ATOM 1593 N N . ASP A 1 216 ? 8.416 1.606 -20.514 1.00 68.31 216 ASP A N 1
ATOM 1594 C CA . ASP A 1 216 ? 9.139 2.481 -21.443 1.00 68.31 216 ASP A CA 1
ATOM 1595 C C . ASP A 1 216 ? 9.310 1.905 -22.868 1.00 68.31 216 ASP A C 1
ATOM 1597 O O . ASP A 1 216 ? 9.882 2.554 -23.746 1.00 68.31 216 ASP A O 1
ATOM 1601 N N . SER A 1 217 ? 8.855 0.671 -23.125 1.00 66.06 217 SER A N 1
ATOM 1602 C CA . SER A 1 217 ? 8.930 0.054 -24.465 1.00 66.06 217 SER A CA 1
ATOM 1603 C C . SER A 1 217 ? 8.030 0.741 -25.501 1.00 66.06 217 SER A C 1
ATOM 1605 O O . SER A 1 217 ? 8.172 0.501 -26.702 1.00 66.06 217 SER A O 1
ATOM 1607 N N . ASP A 1 218 ? 7.123 1.611 -25.050 1.00 63.72 218 ASP A N 1
ATOM 1608 C CA . ASP A 1 218 ? 6.249 2.397 -25.908 1.00 63.72 218 ASP A CA 1
ATOM 1609 C C . ASP A 1 218 ? 6.904 3.741 -26.298 1.00 63.72 218 ASP A C 1
ATOM 1611 O O . ASP A 1 218 ? 7.017 4.641 -25.460 1.00 63.72 218 ASP A O 1
ATOM 1615 N N . PRO A 1 219 ? 7.260 3.956 -27.580 1.00 60.59 219 PRO A N 1
ATOM 1616 C CA . PRO A 1 219 ? 7.841 5.217 -28.039 1.00 60.59 219 PRO A CA 1
ATOM 1617 C C . PRO A 1 219 ? 6.886 6.422 -27.936 1.00 60.59 219 PRO A C 1
ATOM 1619 O O . PRO A 1 219 ? 7.339 7.550 -28.112 1.00 60.59 219 PRO A O 1
ATOM 1622 N N . ASN A 1 220 ? 5.591 6.218 -27.661 1.00 57.16 220 ASN A N 1
ATOM 1623 C CA . ASN A 1 220 ? 4.615 7.282 -27.396 1.00 57.16 220 ASN A CA 1
ATOM 1624 C C . ASN A 1 220 ? 4.382 7.535 -25.898 1.00 57.16 220 ASN A C 1
ATOM 1626 O O . ASN A 1 220 ? 3.820 8.570 -25.541 1.00 57.16 220 ASN A O 1
ATOM 1630 N N . MET A 1 221 ? 4.805 6.621 -25.018 1.00 55.19 221 MET A N 1
ATOM 1631 C CA . MET A 1 221 ? 4.936 6.905 -23.582 1.00 55.19 221 MET A CA 1
ATOM 1632 C C . MET A 1 221 ? 6.269 7.596 -23.255 1.00 55.19 221 MET A C 1
ATOM 1634 O O . MET A 1 221 ? 6.505 8.026 -22.127 1.00 55.19 221 MET A O 1
ATOM 1638 N N . PHE A 1 222 ? 7.107 7.759 -24.278 1.00 52.09 222 PHE A N 1
ATOM 1639 C CA . PHE A 1 222 ? 8.339 8.518 -24.244 1.00 52.09 222 PHE A CA 1
ATOM 1640 C C . PHE A 1 222 ? 8.121 9.987 -23.847 1.00 52.09 222 PHE A C 1
ATOM 1642 O O . PHE A 1 222 ? 7.138 10.649 -24.193 1.00 52.09 222 PHE A O 1
ATOM 1649 N N . PHE A 1 223 ? 9.110 10.525 -23.143 1.00 55.34 223 PHE A N 1
ATOM 1650 C CA . PHE A 1 223 ? 9.149 11.882 -22.618 1.00 55.34 223 PHE A CA 1
ATOM 1651 C C . PHE A 1 223 ? 9.223 12.955 -23.727 1.00 55.34 223 PHE A C 1
ATOM 1653 O O . PHE A 1 223 ? 10.298 13.400 -24.129 1.00 55.34 223 PHE A O 1
ATOM 1660 N N . TYR A 1 224 ? 8.073 13.454 -24.193 1.00 42.66 224 TYR A N 1
ATOM 1661 C CA . TYR A 1 224 ? 8.006 14.540 -25.192 1.00 42.66 224 TYR A CA 1
ATOM 1662 C C . TYR A 1 224 ? 8.513 15.909 -24.688 1.00 42.66 224 TYR A C 1
ATOM 1664 O O . TYR A 1 224 ? 8.704 16.829 -25.483 1.00 42.66 224 TYR A O 1
ATOM 1672 N N . ALA A 1 225 ? 8.745 16.071 -23.381 1.00 48.72 225 ALA A N 1
ATOM 1673 C CA . ALA A 1 225 ? 9.096 17.344 -22.749 1.00 48.72 225 ALA A CA 1
ATOM 1674 C C . ALA A 1 225 ? 10.576 17.461 -22.340 1.00 48.72 225 ALA A C 1
ATOM 1676 O O . ALA A 1 225 ? 10.890 18.243 -21.440 1.00 48.72 225 ALA A O 1
ATOM 1677 N N . SER A 1 226 ? 11.501 16.771 -23.019 1.00 51.06 226 SER A N 1
ATOM 1678 C CA . SER A 1 226 ? 12.956 16.937 -22.813 1.00 51.06 226 SER A CA 1
ATOM 1679 C C . SER A 1 226 ? 13.458 18.380 -22.966 1.00 51.06 226 SER A C 1
ATOM 1681 O O . SER A 1 226 ? 14.549 18.700 -22.505 1.00 51.06 226 SER A O 1
ATOM 1683 N N . ALA A 1 227 ? 12.640 19.281 -23.518 1.00 46.72 227 ALA A N 1
ATOM 1684 C CA . ALA A 1 227 ? 12.907 20.714 -23.532 1.00 46.72 227 ALA A CA 1
ATOM 1685 C C . ALA A 1 227 ? 12.460 21.482 -22.264 1.00 46.72 227 ALA A C 1
ATOM 1687 O O . ALA A 1 227 ? 13.001 22.554 -22.026 1.00 46.72 227 ALA A O 1
ATOM 1688 N N . ASN A 1 228 ? 11.499 20.987 -21.462 1.00 45.66 228 ASN A N 1
ATOM 1689 C CA . ASN A 1 228 ? 10.829 21.778 -20.406 1.00 45.66 228 ASN A CA 1
ATOM 1690 C C . ASN A 1 228 ? 10.531 21.058 -19.062 1.00 45.66 228 ASN A C 1
ATOM 1692 O O . ASN A 1 228 ? 9.888 21.667 -18.217 1.00 45.66 228 ASN A O 1
ATOM 1696 N N . GLY A 1 229 ? 10.995 19.820 -18.835 1.00 37.94 229 GLY A N 1
ATOM 1697 C CA . GLY A 1 229 ? 11.255 19.225 -17.504 1.00 37.94 229 GLY A CA 1
ATOM 1698 C C . GLY A 1 229 ? 10.120 19.156 -16.454 1.00 37.94 229 GLY A C 1
ATOM 1699 O O . GLY A 1 229 ? 9.764 20.157 -15.841 1.00 37.94 229 GLY A O 1
ATOM 1700 N N . GLY A 1 230 ? 9.653 17.947 -16.106 1.00 46.62 230 GLY A N 1
ATOM 1701 C CA . GLY A 1 230 ? 8.938 17.707 -14.840 1.00 46.62 230 GLY A CA 1
ATOM 1702 C C . GLY A 1 230 ? 8.093 16.427 -14.788 1.00 46.62 230 GLY A C 1
ATOM 1703 O O . GLY A 1 230 ? 7.527 16.007 -15.789 1.00 46.62 230 GLY A O 1
ATOM 1704 N N . SER A 1 231 ? 7.919 15.855 -13.588 1.00 47.66 231 SER A N 1
ATOM 1705 C CA . SER A 1 231 ? 7.047 14.690 -13.301 1.00 47.66 231 SER A CA 1
ATOM 1706 C C . SER A 1 231 ? 5.564 14.893 -13.680 1.00 47.66 231 SER A C 1
ATOM 1708 O O . SER A 1 231 ? 4.777 13.956 -13.594 1.00 47.66 231 SER A O 1
ATOM 1710 N N . TRP A 1 232 ? 5.158 16.104 -14.073 1.00 46.62 232 TRP A N 1
ATOM 1711 C CA . TRP A 1 232 ? 3.776 16.473 -14.401 1.00 46.62 232 TRP A CA 1
ATOM 1712 C C . TRP A 1 232 ? 3.426 16.348 -15.889 1.00 46.62 232 TRP A C 1
ATOM 1714 O O . TRP A 1 232 ? 2.260 16.487 -16.248 1.00 46.62 232 TRP A O 1
ATOM 1724 N N . THR A 1 233 ? 4.410 16.084 -16.752 1.00 49.59 233 THR A N 1
ATOM 1725 C CA . THR A 1 233 ? 4.231 15.976 -18.211 1.00 49.59 233 THR A CA 1
ATOM 1726 C C . THR A 1 233 ? 4.462 14.561 -18.749 1.00 49.59 233 THR A C 1
ATOM 1728 O O . THR A 1 233 ? 4.440 14.363 -19.961 1.00 49.59 233 THR A O 1
ATOM 1731 N N . VAL A 1 234 ? 4.644 13.582 -17.856 1.00 57.47 234 VAL A N 1
ATOM 1732 C CA . VAL A 1 234 ? 4.759 12.152 -18.176 1.00 57.47 234 VAL A CA 1
ATOM 1733 C C . VAL A 1 234 ? 3.432 11.411 -17.947 1.00 57.47 234 VAL A C 1
ATOM 1735 O O . VAL A 1 234 ? 2.655 11.802 -17.062 1.00 57.47 234 VAL A O 1
ATOM 1738 N N . PRO A 1 235 ? 3.144 10.347 -18.718 1.00 64.06 235 PRO A N 1
ATOM 1739 C CA . PRO A 1 235 ? 1.981 9.493 -18.495 1.00 64.06 235 PRO A CA 1
ATOM 1740 C C . PRO A 1 235 ? 1.935 8.920 -17.067 1.00 64.06 235 PRO A C 1
ATOM 1742 O O . PRO A 1 235 ? 2.954 8.666 -16.424 1.00 64.06 235 PRO A O 1
ATOM 1745 N N . GLN A 1 236 ? 0.721 8.744 -16.539 1.00 71.31 236 GLN A N 1
ATOM 1746 C CA . GLN A 1 236 ? 0.496 8.103 -15.243 1.00 71.31 236 GLN A CA 1
ATOM 1747 C C . GLN A 1 236 ? 0.446 6.593 -15.426 1.00 71.31 236 GLN A C 1
ATOM 1749 O O . GLN A 1 236 ? -0.281 6.101 -16.287 1.00 71.31 236 GLN A O 1
ATOM 1754 N N . TYR A 1 237 ? 1.184 5.866 -14.594 1.00 76.62 237 TYR A N 1
ATOM 1755 C CA . TYR A 1 237 ? 1.163 4.410 -14.590 1.00 76.62 237 TYR A CA 1
ATOM 1756 C C . TYR A 1 237 ? 0.485 3.904 -13.318 1.00 76.62 237 TYR A C 1
ATOM 1758 O O . TYR A 1 237 ? 0.798 4.392 -12.238 1.00 76.62 237 TYR A O 1
ATOM 1766 N N . GLY A 1 238 ? -0.410 2.917 -13.432 1.00 72.50 238 GLY A N 1
ATOM 1767 C CA . GLY A 1 238 ? -0.843 2.088 -12.299 1.00 72.50 238 GLY A CA 1
ATOM 1768 C C . GLY A 1 238 ? -2.095 2.507 -11.505 1.00 72.50 238 GLY A C 1
ATOM 1769 O O . GLY A 1 238 ? -2.366 1.924 -10.460 1.00 72.50 238 GLY A O 1
ATOM 1770 N N . ASP A 1 239 ? -2.943 3.402 -12.023 1.00 68.25 239 ASP A N 1
ATOM 1771 C CA . ASP A 1 239 ? -4.236 3.761 -11.390 1.00 68.25 239 ASP A CA 1
ATOM 1772 C C . ASP A 1 239 ? -5.212 2.582 -11.177 1.00 68.25 239 ASP A C 1
ATOM 1774 O O . ASP A 1 239 ? -6.194 2.712 -10.446 1.00 68.25 239 ASP A O 1
ATOM 1778 N N . TYR A 1 240 ? -4.925 1.409 -11.752 1.00 77.44 240 TYR A N 1
ATOM 1779 C CA . TYR A 1 240 ? -5.699 0.174 -11.600 1.00 77.44 240 TYR A CA 1
ATOM 1780 C C . TYR A 1 240 ? -4.913 -0.924 -10.862 1.00 77.44 240 TYR A C 1
ATOM 1782 O O . TYR A 1 240 ? -4.778 -2.040 -11.365 1.00 77.44 240 TYR A O 1
ATOM 1790 N N . PHE A 1 241 ? -4.373 -0.612 -9.679 1.00 90.44 241 PHE A N 1
ATOM 1791 C CA . PHE A 1 241 ? -3.625 -1.559 -8.845 1.00 90.44 241 PHE A CA 1
ATOM 1792 C C . PHE A 1 241 ? -4.369 -1.909 -7.548 1.00 90.44 241 PHE A C 1
ATOM 1794 O O . PHE A 1 241 ? -4.512 -1.070 -6.658 1.00 90.44 241 PHE A O 1
ATOM 1801 N N . GLN A 1 242 ? -4.871 -3.143 -7.442 1.00 94.56 242 GLN A N 1
ATOM 1802 C CA . GLN A 1 242 ? -5.669 -3.615 -6.302 1.00 94.56 242 GLN A CA 1
ATOM 1803 C C . GLN A 1 242 ? -5.510 -5.123 -6.086 1.00 94.56 242 GLN A C 1
ATOM 1805 O O . GLN A 1 242 ? -5.127 -5.861 -6.994 1.00 94.56 242 GLN A O 1
ATOM 1810 N N . ALA A 1 243 ? -5.861 -5.611 -4.895 1.00 97.31 243 ALA A N 1
ATOM 1811 C CA . ALA A 1 243 ? -5.906 -7.043 -4.625 1.00 97.31 243 ALA A CA 1
ATOM 1812 C C . ALA A 1 243 ? -7.080 -7.458 -3.732 1.00 97.31 243 ALA A C 1
ATOM 1814 O O . ALA A 1 243 ? -7.525 -6.716 -2.859 1.00 97.31 243 ALA A O 1
ATOM 1815 N N . ALA A 1 244 ? -7.536 -8.693 -3.917 1.00 97.81 244 ALA A N 1
ATOM 1816 C CA . ALA A 1 244 ? -8.510 -9.355 -3.059 1.00 97.81 244 ALA A CA 1
ATOM 1817 C C . ALA A 1 244 ? -7.977 -10.728 -2.642 1.00 97.81 244 ALA A C 1
ATOM 1819 O O . ALA A 1 244 ? -7.294 -11.389 -3.424 1.00 97.81 244 ALA A O 1
ATOM 1820 N N . ALA A 1 245 ? -8.301 -11.174 -1.430 1.00 98.00 245 ALA A N 1
ATOM 1821 C CA . ALA A 1 245 ? -7.916 -12.490 -0.938 1.00 98.00 245 ALA A CA 1
ATOM 1822 C C . ALA A 1 245 ? -9.116 -13.231 -0.342 1.00 98.00 245 ALA A C 1
ATOM 1824 O O . ALA A 1 245 ? -9.983 -12.622 0.281 1.00 98.00 245 ALA A O 1
ATOM 1825 N N . GLN A 1 246 ? -9.171 -14.546 -0.546 1.00 97.50 246 GLN A N 1
ATOM 1826 C CA . GLN A 1 246 ? -10.205 -15.414 0.010 1.00 97.50 246 GLN A CA 1
ATOM 1827 C C . GLN A 1 246 ? -9.731 -16.869 0.031 1.00 97.50 246 GLN A C 1
ATOM 1829 O O . GLN A 1 246 ? -9.309 -17.406 -0.995 1.00 97.50 246 GLN A O 1
ATOM 1834 N N . GLY A 1 247 ? -9.841 -17.527 1.185 1.00 95.31 247 GLY A N 1
ATOM 1835 C CA . GLY A 1 247 ? -9.602 -18.967 1.313 1.00 95.31 247 GLY A CA 1
ATOM 1836 C C . GLY A 1 247 ? -8.181 -19.394 0.926 1.00 95.31 247 GLY A C 1
ATOM 1837 O O . GLY A 1 247 ? -7.997 -20.441 0.312 1.00 95.31 247 GLY A O 1
ATOM 1838 N N . GLY A 1 248 ? -7.180 -18.565 1.231 1.00 92.81 248 GLY A N 1
ATOM 1839 C CA . GLY A 1 248 ? -5.770 -18.785 0.900 1.00 92.81 248 GLY A CA 1
ATOM 1840 C C . GLY A 1 248 ? -5.384 -18.429 -0.539 1.00 92.81 248 GLY A C 1
ATOM 1841 O O . GLY A 1 248 ? -4.224 -18.595 -0.918 1.00 92.81 248 GLY A O 1
ATOM 1842 N N . LYS A 1 249 ? -6.324 -17.934 -1.348 1.00 97.38 249 LYS A N 1
ATOM 1843 C CA . LYS A 1 249 ? -6.069 -17.470 -2.713 1.00 97.38 249 LYS A CA 1
ATOM 1844 C C . LYS A 1 249 ? -6.027 -15.945 -2.762 1.00 97.38 249 LYS A C 1
ATOM 1846 O O . LYS A 1 249 ? -6.841 -15.285 -2.124 1.00 97.38 249 LYS A O 1
ATOM 1851 N N . LEU A 1 250 ? -5.081 -15.408 -3.528 1.00 98.56 250 LEU A N 1
ATOM 1852 C CA . LEU A 1 250 ? -4.881 -13.984 -3.777 1.00 98.56 250 LEU A CA 1
ATOM 1853 C C . LEU A 1 250 ? -5.139 -13.692 -5.258 1.00 98.56 250 LEU A C 1
ATOM 1855 O O . LEU A 1 250 ? -4.597 -14.370 -6.132 1.00 98.56 250 LEU A O 1
ATOM 1859 N N . TRP A 1 251 ? -5.936 -12.667 -5.533 1.00 98.44 251 TRP A N 1
ATOM 1860 C CA . TRP A 1 251 ? -6.155 -12.098 -6.857 1.00 98.44 251 TRP A CA 1
ATOM 1861 C C . TRP A 1 251 ? -5.573 -10.692 -6.885 1.00 98.44 251 TRP A C 1
ATOM 1863 O O . TRP A 1 251 ? -5.932 -9.871 -6.045 1.00 98.44 251 TRP A O 1
ATOM 1873 N N . VAL A 1 252 ? -4.688 -10.418 -7.839 1.00 97.94 252 VAL A N 1
ATOM 1874 C CA . VAL A 1 252 ? -4.013 -9.126 -7.992 1.00 97.94 252 VAL A CA 1
ATOM 1875 C C . VAL A 1 252 ? -4.357 -8.560 -9.358 1.00 97.94 252 VAL A C 1
ATOM 1877 O O . VAL A 1 252 ? -4.023 -9.168 -10.376 1.00 97.94 252 VAL A O 1
ATOM 1880 N N . LEU A 1 253 ? -5.040 -7.418 -9.361 1.00 95.75 253 LEU A N 1
ATOM 1881 C CA . LEU A 1 253 ? -5.309 -6.617 -10.545 1.00 95.75 253 LEU A CA 1
ATOM 1882 C C . LEU A 1 253 ? -4.216 -5.559 -10.663 1.00 95.75 253 LEU A C 1
ATOM 1884 O O . LEU A 1 253 ? -3.956 -4.827 -9.708 1.00 95.75 253 LEU A O 1
ATOM 1888 N N . PHE A 1 254 ? -3.580 -5.490 -11.823 1.00 92.94 254 PHE A N 1
ATOM 1889 C CA . PHE A 1 254 ? -2.526 -4.524 -12.091 1.00 92.94 254 PHE A CA 1
ATOM 1890 C C . PHE A 1 254 ? -2.531 -4.116 -13.562 1.00 92.94 254 PHE A C 1
ATOM 1892 O O . PHE A 1 254 ? -3.044 -4.825 -14.422 1.00 92.94 254 PHE A O 1
ATOM 1899 N N . THR A 1 255 ? -1.953 -2.962 -13.855 1.00 88.56 255 THR A N 1
ATOM 1900 C CA . THR A 1 255 ? -1.750 -2.459 -15.212 1.00 88.56 255 THR A CA 1
ATOM 1901 C C . THR A 1 255 ? -0.383 -2.897 -15.725 1.00 88.56 255 THR A C 1
ATOM 1903 O O . THR A 1 255 ? 0.610 -2.812 -14.999 1.00 88.56 255 THR A O 1
ATOM 1906 N N . ALA A 1 256 ? -0.327 -3.354 -16.972 1.00 86.56 256 ALA A N 1
ATOM 1907 C CA . ALA A 1 256 ? 0.912 -3.638 -17.695 1.00 86.56 256 ALA A CA 1
ATOM 1908 C C . ALA A 1 256 ? 0.741 -3.377 -19.194 1.00 86.56 256 ALA A C 1
ATOM 1910 O O . ALA A 1 256 ? -0.376 -3.203 -19.667 1.00 86.56 256 ALA A O 1
ATOM 1911 N N . ASN A 1 257 ? 1.832 -3.323 -19.949 1.00 80.56 257 ASN A N 1
ATOM 1912 C CA . ASN A 1 257 ? 1.827 -3.082 -21.394 1.00 80.56 257 ASN A CA 1
ATOM 1913 C C . ASN A 1 257 ? 2.583 -4.175 -22.164 1.00 80.56 257 ASN A C 1
ATOM 1915 O O . ASN A 1 257 ? 3.134 -3.914 -23.229 1.00 80.56 257 ASN A O 1
ATOM 1919 N N . TYR A 1 258 ? 2.542 -5.423 -21.682 1.00 82.19 258 TYR A N 1
ATOM 1920 C CA . TYR A 1 258 ? 3.146 -6.582 -22.359 1.00 82.19 258 TYR A CA 1
ATOM 1921 C C . TYR A 1 258 ? 2.721 -6.738 -23.834 1.00 82.19 258 TYR A C 1
ATOM 1923 O O . TYR A 1 258 ? 3.435 -7.346 -24.624 1.00 82.19 258 TYR A O 1
ATOM 1931 N N . VAL A 1 259 ? 1.550 -6.217 -24.223 1.00 68.62 259 VAL A N 1
ATOM 1932 C CA . VAL A 1 259 ? 1.030 -6.291 -25.601 1.00 68.62 259 VAL A CA 1
ATOM 1933 C C . VAL A 1 259 ? 1.613 -5.192 -26.504 1.00 68.62 259 VAL A C 1
ATOM 1935 O O . VAL A 1 259 ? 1.652 -5.365 -27.720 1.00 68.62 259 VAL A O 1
ATOM 1938 N N . VAL A 1 260 ? 2.155 -4.097 -25.954 1.00 63.22 260 VAL A N 1
ATOM 1939 C CA . VAL A 1 260 ? 2.913 -3.110 -26.750 1.00 63.22 260 VAL A CA 1
ATOM 1940 C C . VAL A 1 260 ? 4.147 -3.758 -27.380 1.00 63.22 260 VAL A C 1
ATOM 1942 O O . VAL A 1 260 ? 4.464 -3.461 -28.531 1.00 63.22 260 VAL A O 1
ATOM 1945 N N . GLU A 1 261 ? 4.755 -4.748 -26.718 1.00 56.69 261 GLU A N 1
ATOM 1946 C CA . GLU A 1 261 ? 5.806 -5.589 -27.313 1.00 56.69 261 GLU A CA 1
ATOM 1947 C C . GLU A 1 261 ? 5.330 -6.351 -28.575 1.00 56.69 261 GLU A C 1
ATOM 1949 O O . GLU A 1 261 ? 6.146 -6.853 -29.346 1.00 56.69 261 GLU A O 1
ATOM 1954 N N . GLN A 1 262 ? 4.014 -6.411 -28.825 1.00 59.00 262 GLN A N 1
ATOM 1955 C CA . GLN A 1 262 ? 3.370 -7.005 -30.004 1.00 59.00 262 GLN A CA 1
ATOM 1956 C C . GLN A 1 262 ? 2.809 -5.966 -30.999 1.00 59.00 262 GLN A C 1
ATOM 1958 O O . GLN A 1 262 ? 2.192 -6.347 -31.995 1.00 59.00 262 GLN A O 1
ATOM 1963 N N . GLY A 1 263 ? 3.037 -4.664 -30.779 1.00 56.66 263 GLY A N 1
ATOM 1964 C CA . GLY A 1 263 ? 2.758 -3.601 -31.754 1.00 56.66 263 GLY A CA 1
ATOM 1965 C C . GLY A 1 263 ? 1.414 -2.871 -31.622 1.00 56.66 263 GLY A C 1
ATOM 1966 O O . GLY A 1 263 ? 1.021 -2.178 -32.562 1.00 56.66 263 GLY A O 1
ATOM 1967 N N . THR A 1 264 ? 0.704 -2.983 -30.494 1.00 54.94 264 THR A N 1
ATOM 1968 C CA . THR A 1 264 ? -0.520 -2.201 -30.217 1.00 54.94 264 THR A CA 1
ATOM 1969 C C . THR A 1 264 ? -0.314 -1.229 -29.058 1.00 54.94 264 THR A C 1
ATOM 1971 O O . THR A 1 264 ? 0.168 -1.635 -28.010 1.00 54.94 264 THR A O 1
ATOM 1974 N N . PHE A 1 265 ? -0.721 0.033 -29.218 1.00 61.38 265 PHE A N 1
ATOM 1975 C CA . PHE A 1 265 ? -0.695 1.057 -28.165 1.00 61.38 265 PHE A CA 1
ATOM 1976 C C . PHE A 1 265 ? -1.751 0.758 -27.090 1.00 61.38 265 PHE A C 1
ATOM 1978 O O . PHE A 1 265 ? -2.923 1.088 -27.284 1.00 61.38 265 PHE A O 1
ATOM 1985 N N . GLN A 1 266 ? -1.369 0.102 -25.989 1.00 67.62 266 GLN A N 1
ATOM 1986 C CA . GLN A 1 266 ? -2.308 -0.197 -24.905 1.00 67.62 266 GLN A CA 1
ATOM 1987 C C . GLN A 1 266 ? -1.602 -0.536 -23.584 1.00 67.62 266 GLN A C 1
ATOM 1989 O O . GLN A 1 266 ? -0.764 -1.435 -23.522 1.00 67.62 266 GLN A O 1
ATOM 1994 N N . THR A 1 267 ? -1.980 0.157 -22.506 1.00 76.88 267 THR A N 1
ATOM 1995 C CA . THR A 1 267 ? -1.854 -0.377 -21.147 1.00 76.88 267 THR A CA 1
ATOM 1996 C C . THR A 1 267 ? -3.110 -1.180 -20.833 1.00 76.88 267 THR A C 1
ATOM 1998 O O . THR A 1 267 ? -4.230 -0.684 -20.946 1.00 76.88 267 THR A O 1
ATOM 2001 N N . ASP A 1 268 ? -2.922 -2.434 -20.447 1.00 83.69 268 ASP A N 1
ATOM 2002 C CA . ASP A 1 268 ? -3.987 -3.395 -20.206 1.00 83.69 268 ASP A CA 1
ATOM 2003 C C . ASP A 1 268 ? -4.107 -3.742 -18.720 1.00 83.69 268 ASP A C 1
ATOM 2005 O O . ASP A 1 268 ? -3.100 -3.794 -18.003 1.00 83.69 268 ASP A O 1
ATOM 2009 N N . PRO A 1 269 ? -5.329 -4.014 -18.232 1.00 88.19 269 PRO A N 1
ATOM 2010 C CA . PRO A 1 269 ? -5.519 -4.643 -16.940 1.00 88.19 269 PRO A CA 1
ATOM 2011 C C . PRO A 1 269 ? -5.178 -6.138 -17.028 1.00 88.19 269 PRO A C 1
ATOM 2013 O O . PRO A 1 269 ? -5.763 -6.889 -17.807 1.00 88.19 269 PRO A O 1
ATOM 2016 N N . PHE A 1 270 ? -4.275 -6.588 -16.166 1.00 92.12 270 PHE A N 1
ATOM 2017 C CA . PHE A 1 270 ? -3.929 -7.989 -15.968 1.00 92.12 270 PHE A CA 1
ATOM 2018 C C . PHE A 1 270 ? -4.424 -8.465 -14.607 1.00 92.12 270 PHE A C 1
ATOM 2020 O O . PHE A 1 270 ? -4.399 -7.731 -13.619 1.00 92.12 270 PHE A O 1
ATOM 2027 N N . LEU A 1 271 ? -4.854 -9.725 -14.559 1.00 95.00 271 LEU A N 1
ATOM 2028 C CA . LEU A 1 271 ? -5.280 -10.394 -13.338 1.00 95.00 271 LEU A CA 1
ATOM 2029 C C . LEU A 1 271 ? -4.381 -11.602 -13.082 1.00 95.00 271 LEU A C 1
ATOM 2031 O O . LEU A 1 271 ? -4.422 -12.582 -13.826 1.00 95.00 271 LEU A O 1
ATOM 2035 N N . ALA A 1 272 ? -3.611 -11.559 -11.999 1.00 96.69 272 ALA A N 1
ATOM 2036 C CA . ALA A 1 272 ? -2.924 -12.733 -11.473 1.00 96.69 272 ALA A CA 1
ATOM 2037 C C . ALA A 1 272 ? -3.769 -13.374 -10.368 1.00 96.69 272 ALA A C 1
ATOM 2039 O O . ALA A 1 272 ? -4.298 -12.676 -9.507 1.00 96.69 272 ALA A O 1
ATOM 2040 N N . ALA A 1 273 ? -3.880 -14.702 -10.368 1.00 97.19 273 ALA A N 1
ATOM 2041 C CA . ALA A 1 273 ? -4.571 -15.457 -9.327 1.00 97.19 273 ALA A CA 1
ATOM 2042 C C . ALA A 1 273 ? -3.643 -16.554 -8.795 1.00 97.19 273 ALA A C 1
ATOM 2044 O O . ALA A 1 273 ? -3.321 -17.495 -9.519 1.00 97.19 273 ALA A O 1
ATOM 2045 N N . VAL A 1 274 ? -3.211 -16.435 -7.540 1.00 96.69 274 VAL A N 1
ATOM 2046 C CA . VAL A 1 274 ? -2.153 -17.269 -6.951 1.00 96.69 274 VAL A CA 1
ATOM 2047 C C . VAL A 1 274 ? -2.550 -17.818 -5.582 1.00 96.69 274 VAL A C 1
ATOM 2049 O O . VAL A 1 274 ? -3.358 -17.227 -4.869 1.00 96.69 274 VAL A O 1
ATOM 2052 N N . THR A 1 275 ? -1.949 -18.942 -5.201 1.00 95.38 275 THR A N 1
ATOM 2053 C CA . THR A 1 275 ? -1.980 -19.471 -3.832 1.00 95.38 275 THR A CA 1
ATOM 2054 C C . THR A 1 275 ? -0.568 -19.363 -3.272 1.00 95.38 275 THR A C 1
ATOM 2056 O O . THR A 1 275 ? 0.371 -19.873 -3.882 1.00 95.38 275 THR A O 1
ATOM 2059 N N . LEU A 1 276 ? -0.432 -18.660 -2.149 1.00 87.94 276 LEU A N 1
ATOM 2060 C CA . LEU A 1 276 ? 0.825 -18.369 -1.448 1.00 87.94 276 LEU A CA 1
ATOM 2061 C C . LEU A 1 276 ? 0.749 -18.891 -0.014 1.00 87.94 276 LEU A C 1
ATOM 2063 O O . LEU A 1 276 ? -0.382 -19.157 0.450 1.00 87.94 276 LEU A O 1
#

Secondary structure (DSSP, 8-state):
--TTTT-SSEEEEEEEE-TT-EEEEEEEE---TTT---EEEEEEEEEETSS-----EEEEEESSTTSSBTT-B---B-TTSS-B-----EEEE--SSSTTTT-EEEEEEEEEE--TT--TTS-TT-TT--SEEEEEEEEESSTTSS-PPPEE-S-SS-EEEEEEEE-TTT--EEEEEEE-TT-TTS-SBEEEEEEESSTTS--EEEE--SS-B-GGG-TTTS-TTTTT--TTSSPB--TT-EEEEETTEEEEEEEE-TTGGGT----EEEEEEEE-

Sequence (276 aa):
MALSDTDLFTAFTTPVVDGNGNVYVTWCDYGTFTSFGPVTCKVRSSPPGGASFGPPNTILSFMGQGTTLPYDTITLGFATEQFRTASVPWLAADTSSTPSAGNLYFTIQACTSGGYLGSPLLGADNPGNCGLSSILFTASPDRGATWSSPIVLSKPAVNTQPYVTVDPTTGNIFVVYYTTQFDSFNHRIDVVASKSTNGGSSFHQSRITSASNEPDSDPNMFFYASANGGSWTVPQYGDYFQAAAQGGKLWVLFTANYVVEQGTFQTDPFLAAVTL

Radius of gyration: 18.61 Å; chains: 1; bounding box: 44×44×50 Å

pLDDT: mean 85.23, std 16.28, range [37.94, 98.75]